Protein AF-0000000066272871 (afdb_homodimer)

Radius of gyration: 26.21 Å; Cα contacts (8 Å, |Δi|>4): 549; chains: 2; bounding box: 35×83×62 Å

Nearest PDB structures (foldseek):
  3tj8-assembly1_A  TM=9.076E-01  e=1.493E-15  Helicobacter pylori
  3la0-assembly2_B  TM=8.962E-01  e=3.043E-15  Helicobacter pylori
  4l3k-assembly1_B  TM=8.588E-01  e=2.285E-14  Sporosarcina pasteurii
  1eb0-assembly1_A  TM=8.472E-01  e=2.309E-13  Sporosarcina pasteurii
  1gmw-assembly1_D  TM=7.994E-01  e=8.358E-09  Klebsiella aerogenes

Structure (mmCIF, N/CA/C/O backbone):
data_AF-0000000066272871-model_v1
#
loop_
_entity.id
_entity.type
_entity.pdbx_description
1 polymer 'Urease accessory protein UreE'
#
loop_
_atom_site.group_PDB
_atom_site.id
_atom_site.type_symbol
_atom_site.label_atom_id
_atom_site.label_alt_id
_atom_site.label_comp_id
_atom_site.label_asym_id
_atom_site.label_entity_id
_atom_site.label_seq_id
_atom_site.pdbx_PDB_ins_code
_atom_site.Cartn_x
_atom_site.Cartn_y
_atom_site.Cartn_z
_atom_site.occupancy
_atom_site.B_iso_or_equiv
_atom_site.auth_seq_id
_atom_site.auth_comp_id
_atom_site.auth_asym_id
_atom_site.auth_atom_id
_atom_site.pdbx_PDB_model_num
ATOM 1 N N . MET A 1 1 ? -14.531 -34.438 -22.359 1 20.05 1 MET A N 1
ATOM 2 C CA . MET A 1 1 ? -14.82 -34.469 -20.922 1 20.05 1 MET A CA 1
ATOM 3 C C . MET A 1 1 ? -15.141 -33.062 -20.406 1 20.05 1 MET A C 1
ATOM 5 O O . MET A 1 1 ? -14.477 -32.094 -20.781 1 20.05 1 MET A O 1
ATOM 9 N N . ILE A 1 2 ? -16 -32.656 -19.75 1 22.7 2 ILE A N 1
ATOM 10 C CA . ILE A 1 2 ? -16.453 -31.312 -19.344 1 22.7 2 ILE A CA 1
ATOM 11 C C . ILE A 1 2 ? -16.375 -31.188 -17.812 1 22.7 2 ILE A C 1
ATOM 13 O O . ILE A 1 2 ? -16.953 -32 -17.094 1 22.7 2 ILE A O 1
ATOM 17 N N . VAL A 1 3 ? -15.406 -30.438 -17.438 1 25.03 3 VAL A N 1
ATOM 18 C CA . VAL A 1 3 ? -15.148 -30.281 -16.016 1 25.03 3 VAL A CA 1
ATOM 19 C C . VAL A 1 3 ? -15.977 -29.125 -15.461 1 25.03 3 VAL A C 1
ATOM 21 O O . VAL A 1 3 ? -15.867 -28 -15.938 1 25.03 3 VAL A O 1
ATOM 24 N N . GLU A 1 4 ? -16.75 -29.234 -14.625 1 28.31 4 GLU A N 1
ATOM 25 C CA . GLU A 1 4 ? -17.719 -28.203 -14.25 1 28.31 4 GLU A CA 1
ATOM 26 C C . GLU A 1 4 ? -17.391 -27.609 -12.883 1 28.31 4 GLU A C 1
ATOM 28 O O . GLU A 1 4 ? -17.969 -26.594 -12.5 1 28.31 4 GLU A O 1
ATOM 33 N N . ARG A 1 5 ? -16.688 -28.375 -12.055 1 32.62 5 ARG A N 1
ATOM 34 C CA . ARG A 1 5 ? -16.328 -27.938 -10.711 1 32.62 5 ARG A CA 1
ATOM 35 C C . ARG A 1 5 ? -14.953 -28.453 -10.32 1 32.62 5 ARG A C 1
ATOM 37 O O . ARG A 1 5 ? -14.43 -29.391 -10.945 1 32.62 5 ARG A O 1
ATOM 44 N N . VAL A 1 6 ? -14.094 -27.516 -9.57 1 33.38 6 VAL A N 1
ATOM 45 C CA . VAL A 1 6 ? -12.891 -28.078 -8.977 1 33.38 6 VAL A CA 1
ATOM 46 C C . VAL A 1 6 ? -13.258 -29.359 -8.211 1 33.38 6 VAL A C 1
ATOM 48 O O . VAL A 1 6 ? -14.195 -29.375 -7.414 1 33.38 6 VAL A O 1
ATOM 51 N N . LEU A 1 7 ? -12.578 -30.453 -8.695 1 39.97 7 LEU A N 1
ATOM 52 C CA . LEU A 1 7 ? -12.922 -31.719 -8.039 1 39.97 7 LEU A CA 1
ATOM 53 C C . LEU A 1 7 ? -12.422 -31.734 -6.602 1 39.97 7 LEU A C 1
ATOM 55 O O . LEU A 1 7 ? -13.188 -31.984 -5.672 1 39.97 7 LEU A O 1
ATOM 59 N N . TYR A 1 8 ? -11.133 -31.703 -6.324 1 43 8 TYR A N 1
ATOM 60 C CA . TYR A 1 8 ? -10.453 -31.578 -5.039 1 43 8 TYR A CA 1
ATOM 61 C C . TYR A 1 8 ? -9.039 -31.047 -5.223 1 43 8 TYR A C 1
ATOM 63 O O . TYR A 1 8 ? -8.602 -30.781 -6.348 1 43 8 TYR A O 1
ATOM 71 N N . ASN A 1 9 ? -8.367 -30.734 -3.965 1 43.88 9 ASN A N 1
ATOM 72 C CA . ASN A 1 9 ? -6.973 -30.297 -4.055 1 43.88 9 ASN A CA 1
ATOM 73 C C . ASN A 1 9 ? -6.008 -31.438 -3.756 1 43.88 9 ASN A C 1
ATOM 75 O O . ASN A 1 9 ? -6.223 -32.219 -2.818 1 43.88 9 ASN A O 1
ATOM 79 N N . ILE A 1 10 ? -5.152 -31.734 -4.641 1 45 10 ILE A N 1
ATOM 80 C CA . ILE A 1 10 ? -4.27 -32.875 -4.555 1 45 10 ILE A CA 1
ATOM 81 C C . ILE A 1 10 ? -3.609 -32.938 -3.18 1 45 10 ILE A C 1
ATOM 83 O O . ILE A 1 10 ? -3.117 -33.969 -2.756 1 45 10 ILE A O 1
ATOM 87 N N . LYS A 1 11 ? -3.504 -31.781 -2.65 1 50.84 11 LYS A N 1
ATOM 88 C CA . LYS A 1 11 ? -2.969 -31.797 -1.292 1 50.84 11 LYS A CA 1
ATOM 89 C C . LYS A 1 11 ? -3.857 -32.625 -0.365 1 50.84 11 LYS A C 1
ATOM 91 O O . LYS A 1 11 ? -3.414 -33.062 0.696 1 50.84 11 LYS A O 1
ATOM 96 N N . ASP A 1 12 ? -4.953 -32.656 -0.833 1 46.69 12 ASP A N 1
ATOM 97 C CA . ASP A 1 12 ? -5.953 -33.312 -0.004 1 46.69 12 ASP A CA 1
ATOM 98 C C . ASP A 1 12 ? -5.934 -34.812 -0.225 1 46.69 12 ASP A C 1
ATOM 100 O O . ASP A 1 12 ? -6.754 -35.562 0.341 1 46.69 12 ASP A O 1
ATOM 104 N N . ILE A 1 13 ? -5.082 -35.281 -1.248 1 54.5 13 ILE A N 1
ATOM 105 C CA . ILE A 1 13 ? -5.137 -36.719 -1.543 1 54.5 13 ILE A CA 1
ATOM 106 C C . ILE A 1 13 ? -3.723 -37.281 -1.581 1 54.5 13 ILE A C 1
ATOM 108 O O . ILE A 1 13 ? -2.758 -36.562 -1.83 1 54.5 13 ILE A O 1
ATOM 112 N N . ASP A 1 14 ? -3.615 -38.438 -1.05 1 53.09 14 ASP A N 1
ATOM 113 C CA . ASP A 1 14 ? -2.416 -39.281 -1.037 1 53.09 14 ASP A CA 1
ATOM 114 C C . ASP A 1 14 ? -2.027 -39.688 -2.451 1 53.09 14 ASP A C 1
ATOM 116 O O . ASP A 1 14 ? -2.76 -40.438 -3.104 1 53.09 14 ASP A O 1
ATOM 120 N N . LEU A 1 15 ? -1.147 -38.938 -3.055 1 54.09 15 LEU A N 1
ATOM 121 C CA . LEU A 1 15 ? -0.654 -39.094 -4.422 1 54.09 15 LEU A CA 1
ATOM 122 C C . LEU A 1 15 ? 0.021 -40.438 -4.613 1 54.09 15 LEU A C 1
ATOM 124 O O . LEU A 1 15 ? 0.682 -40.688 -5.629 1 54.09 15 LEU A O 1
ATOM 128 N N . GLU A 1 16 ? 0.097 -41.281 -3.684 1 55.31 16 GLU A N 1
ATOM 129 C CA . GLU A 1 16 ? 1.059 -42.375 -3.756 1 55.31 16 GLU A CA 1
ATOM 130 C C . GLU A 1 16 ? 0.992 -43.094 -5.109 1 55.31 16 GLU A C 1
ATOM 132 O O . GLU A 1 16 ? 2.016 -43.531 -5.633 1 55.31 16 GLU A O 1
ATOM 137 N N . LYS A 1 17 ? -0.125 -43.344 -5.852 1 68.25 17 LYS A N 1
ATOM 138 C CA . LYS A 1 17 ? -0.079 -44.188 -7.031 1 68.25 17 LYS A CA 1
ATOM 139 C C . LYS A 1 17 ? -0.481 -43.438 -8.281 1 68.25 17 LYS A C 1
ATOM 141 O O . LYS A 1 17 ? -0.916 -44.031 -9.273 1 68.25 17 LYS A O 1
ATOM 146 N N . LEU A 1 18 ? -0.199 -42.031 -8.211 1 76.94 18 LEU A N 1
ATOM 147 C CA . LEU A 1 18 ? -0.633 -41.312 -9.398 1 76.94 18 LEU A CA 1
ATOM 148 C C . LEU A 1 18 ? 0.562 -40.906 -10.25 1 76.94 18 LEU A C 1
ATOM 150 O O . LEU A 1 18 ? 1.624 -40.562 -9.711 1 76.94 18 LEU A O 1
ATOM 154 N N . GLU A 1 19 ? 0.583 -41.219 -11.562 1 88.56 19 GLU A N 1
ATOM 155 C CA . GLU A 1 19 ? 1.504 -40.656 -12.539 1 88.56 19 GLU A CA 1
ATOM 156 C C . GLU A 1 19 ? 1.129 -39.219 -12.875 1 88.56 19 GLU A C 1
ATOM 158 O O . GLU A 1 19 ? 0.143 -38.969 -13.57 1 88.56 19 GLU A O 1
ATOM 163 N N . VAL A 1 20 ? 1.997 -38.344 -12.414 1 89 20 VAL A N 1
ATOM 164 C CA . VAL A 1 20 ? 1.629 -36.938 -12.5 1 89 20 VAL A CA 1
ATOM 165 C C . VAL A 1 20 ? 2.326 -36.281 -13.695 1 89 20 VAL A C 1
ATOM 167 O O . VAL A 1 20 ? 3.531 -36.469 -13.891 1 89 20 VAL A O 1
ATOM 170 N N . ASP A 1 21 ? 1.593 -35.594 -14.641 1 93 21 ASP A N 1
ATOM 171 C CA . ASP A 1 21 ? 2.068 -34.688 -15.664 1 93 21 ASP A CA 1
ATOM 172 C C . ASP A 1 21 ? 1.734 -33.219 -15.297 1 93 21 ASP A 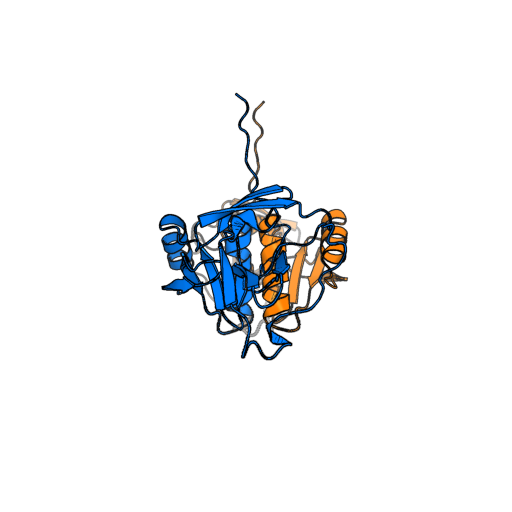C 1
ATOM 174 O O . ASP A 1 21 ? 0.776 -32.969 -14.562 1 93 21 ASP A O 1
ATOM 178 N N . PHE A 1 22 ? 2.639 -32.312 -15.695 1 94.81 22 PHE A N 1
ATOM 179 C CA . PHE A 1 22 ? 2.436 -30.922 -15.281 1 94.81 22 PHE A CA 1
ATOM 180 C C . PHE A 1 22 ? 2.191 -30.031 -16.484 1 94.81 22 PHE A C 1
ATOM 182 O O . PHE A 1 22 ? 2.73 -30.266 -17.578 1 94.81 22 PHE A O 1
ATOM 189 N N . VAL A 1 23 ? 1.392 -29.094 -16.297 1 95.69 23 VAL A N 1
ATOM 190 C CA . VAL A 1 23 ? 1.295 -27.953 -17.219 1 95.69 23 VAL A CA 1
ATOM 191 C C . VAL A 1 23 ? 1.717 -26.672 -16.5 1 95.69 23 VAL A C 1
ATOM 193 O O . VAL A 1 23 ? 1.151 -26.312 -15.461 1 95.69 23 VAL A O 1
ATOM 196 N N . ASP A 1 24 ? 2.74 -25.969 -17.016 1 97.5 24 ASP A N 1
ATOM 197 C CA . ASP A 1 24 ? 3.256 -24.75 -16.438 1 97.5 24 ASP A CA 1
ATOM 198 C C . ASP A 1 24 ? 2.395 -23.547 -16.812 1 97.5 24 ASP A C 1
ATOM 200 O O . ASP A 1 24 ? 2.166 -23.297 -18 1 97.5 24 ASP A O 1
ATOM 204 N N . ILE A 1 25 ? 1.909 -22.891 -15.883 1 95.5 25 ILE A N 1
ATOM 205 C CA . ILE A 1 25 ? 1.156 -21.656 -16.078 1 95.5 25 ILE A CA 1
ATOM 206 C C . ILE A 1 25 ? 1.858 -20.5 -15.352 1 95.5 25 ILE A C 1
ATOM 208 O O . ILE A 1 25 ? 2.018 -20.531 -14.133 1 95.5 25 ILE A O 1
ATOM 212 N N . GLU A 1 26 ? 2.229 -19.484 -16.094 1 97.25 26 GLU A N 1
ATOM 213 C CA . GLU A 1 26 ? 2.914 -18.344 -15.5 1 97.25 26 GLU A CA 1
ATOM 214 C C . GLU A 1 26 ? 1.977 -17.547 -14.594 1 97.25 26 GLU A C 1
ATOM 216 O O . GLU A 1 26 ? 0.759 -17.562 -14.797 1 97.25 26 GLU A O 1
ATOM 221 N N . TRP A 1 27 ? 2.637 -16.859 -13.68 1 95.75 27 TRP A N 1
ATOM 222 C CA . TRP A 1 27 ? 1.875 -16.109 -12.695 1 95.75 27 TRP A CA 1
ATOM 223 C C . TRP A 1 27 ? 0.967 -15.086 -13.383 1 95.75 27 TRP A C 1
ATOM 225 O O . TRP A 1 27 ? -0.104 -14.758 -12.867 1 95.75 27 TRP A O 1
ATOM 235 N N . TYR A 1 28 ? 1.324 -14.539 -14.484 1 95.94 28 TYR A N 1
ATOM 236 C CA . TYR A 1 28 ? 0.548 -13.508 -15.172 1 95.94 28 TYR A CA 1
ATOM 237 C C . TYR A 1 28 ? -0.491 -14.133 -16.094 1 95.94 28 TYR A C 1
ATOM 239 O O . TYR A 1 28 ? -1.275 -13.422 -16.719 1 95.94 28 TYR A O 1
ATOM 247 N N . GLU A 1 29 ? -0.507 -15.516 -16.188 1 95.5 29 GLU A N 1
ATOM 248 C CA . GLU A 1 29 ? -1.425 -16.203 -17.094 1 95.5 29 GLU A CA 1
ATOM 249 C C . GLU A 1 29 ? -2.586 -16.828 -16.328 1 95.5 29 GLU A C 1
ATOM 251 O O . GLU A 1 29 ? -3.584 -17.234 -16.922 1 95.5 29 GLU A O 1
ATOM 256 N N . VAL A 1 30 ? -2.521 -16.891 -15.016 1 93.12 30 VAL A N 1
ATOM 257 C CA . VAL A 1 30 ? -3.404 -17.719 -14.211 1 93.12 30 VAL A CA 1
ATOM 258 C C . VAL A 1 30 ? -4.844 -17.219 -14.328 1 93.12 30 VAL A C 1
ATOM 260 O O . VAL A 1 30 ? -5.789 -17.969 -14.078 1 93.12 30 VAL A O 1
ATOM 263 N N . GLN A 1 31 ? -4.996 -15.977 -14.758 1 89.56 31 GLN A N 1
ATOM 264 C CA . GLN A 1 31 ? -6.348 -15.43 -14.852 1 89.56 31 GLN A CA 1
ATOM 265 C C . GLN A 1 31 ? -6.871 -15.5 -16.281 1 89.56 31 GLN A C 1
ATOM 267 O O . GLN A 1 31 ? -8.023 -15.141 -16.547 1 89.56 31 GLN A O 1
ATOM 272 N N . LYS A 1 32 ? -6.047 -15.93 -17.172 1 91.12 32 LYS A N 1
ATOM 273 C CA . LYS A 1 32 ? -6.488 -16 -18.562 1 91.12 32 LYS A CA 1
ATOM 274 C C . LYS A 1 32 ? -7.566 -17.078 -18.734 1 91.12 32 LYS A C 1
ATOM 276 O O . LYS A 1 32 ? -7.484 -18.156 -18.156 1 91.12 32 LYS A O 1
ATOM 281 N N . LYS A 1 33 ? -8.547 -16.75 -19.516 1 86.94 33 LYS A N 1
ATOM 282 C CA . LYS A 1 33 ? -9.68 -17.641 -19.734 1 86.94 33 LYS A CA 1
ATOM 283 C C . LYS A 1 33 ? -9.289 -18.828 -20.625 1 86.94 33 LYS A C 1
ATOM 285 O O . LYS A 1 33 ? -9.742 -19.953 -20.406 1 86.94 33 LYS A O 1
ATOM 290 N N . ILE A 1 34 ? -8.523 -18.484 -21.609 1 88 34 ILE A N 1
ATOM 291 C CA . ILE A 1 34 ? -8.117 -19.5 -22.578 1 88 34 ILE A CA 1
ATOM 292 C C . ILE A 1 34 ? -6.598 -19.562 -22.656 1 88 34 ILE A C 1
ATOM 294 O O . ILE A 1 34 ? -5.934 -18.531 -22.781 1 88 34 ILE A O 1
ATOM 298 N N . LEU A 1 35 ? -6.066 -20.766 -22.5 1 92.31 35 LEU A N 1
ATOM 299 C CA . LEU A 1 35 ? -4.629 -20.984 -22.594 1 92.31 35 LEU A CA 1
ATOM 300 C C . LEU A 1 35 ? -4.332 -22.219 -23.453 1 92.31 35 LEU A C 1
ATOM 302 O O . LEU A 1 35 ? -5.078 -23.203 -23.422 1 92.31 35 LEU A O 1
ATOM 306 N N . ARG A 1 36 ? -3.346 -22.172 -24.297 1 93.94 36 ARG A N 1
ATOM 307 C CA . ARG A 1 36 ? -2.781 -23.312 -25 1 93.94 36 ARG A CA 1
ATOM 308 C C . ARG A 1 36 ? -1.355 -23.594 -24.547 1 93.94 36 ARG A C 1
ATOM 310 O O . ARG A 1 36 ? -0.486 -22.734 -24.641 1 93.94 36 ARG A O 1
ATOM 317 N N . LYS A 1 37 ? -1.185 -24.781 -24.031 1 96.06 37 LYS A N 1
ATOM 318 C CA . LYS A 1 37 ? 0.102 -25.125 -23.422 1 96.06 37 LYS A CA 1
ATOM 319 C C . LYS A 1 37 ? 0.559 -26.516 -23.844 1 96.06 37 LYS A C 1
ATOM 321 O O . LYS A 1 37 ? -0.218 -27.281 -24.406 1 96.06 37 LYS A O 1
ATOM 326 N N . LEU A 1 38 ? 1.805 -26.75 -23.641 1 96.31 38 LEU A N 1
ATOM 327 C CA . LEU A 1 38 ? 2.348 -28.109 -23.672 1 96.31 38 LEU A CA 1
ATOM 328 C C . LEU A 1 38 ? 2.652 -28.594 -22.266 1 96.31 38 LEU A C 1
ATOM 330 O O . LEU A 1 38 ? 3.193 -27.844 -21.438 1 96.31 38 LEU A O 1
ATOM 334 N N . SER A 1 39 ? 2.209 -29.797 -22 1 94.38 39 SER A N 1
ATOM 335 C CA . SER A 1 39 ? 2.561 -30.375 -20.719 1 94.38 39 SER A CA 1
ATOM 336 C C . SER A 1 39 ? 4.051 -30.688 -20.641 1 94.38 39 SER A C 1
ATOM 338 O O . SER A 1 39 ? 4.766 -30.578 -21.641 1 94.38 39 SER A O 1
ATOM 340 N N . SER A 1 40 ? 4.512 -31 -19.438 1 93.44 40 SER A N 1
ATOM 341 C CA . SER A 1 40 ? 5.906 -31.375 -19.234 1 93.44 40 SER A CA 1
ATOM 342 C C . SER A 1 40 ? 6.27 -32.594 -20.078 1 93.44 40 SER A C 1
ATOM 344 O O . SER A 1 40 ? 7.418 -32.719 -20.516 1 93.44 40 SER A O 1
ATOM 346 N N . ASN A 1 41 ? 5.289 -33.406 -20.375 1 94.25 41 ASN A N 1
ATOM 347 C CA . ASN A 1 41 ? 5.543 -34.625 -21.156 1 94.25 41 ASN A CA 1
ATOM 348 C C . ASN A 1 41 ? 5.191 -34.406 -22.625 1 94.25 41 ASN A C 1
ATOM 350 O O . ASN A 1 41 ? 5.105 -35.375 -23.391 1 94.25 41 ASN A O 1
ATOM 354 N N . GLY A 1 42 ? 4.914 -33.188 -23.016 1 92.94 42 GLY A N 1
ATOM 355 C CA . GLY A 1 42 ? 4.797 -32.844 -24.422 1 92.94 42 GLY A CA 1
ATOM 356 C C . GLY A 1 42 ? 3.377 -32.969 -24.938 1 92.94 42 GLY A C 1
ATOM 357 O O . GLY A 1 42 ? 3.15 -32.906 -26.156 1 92.94 42 GLY A O 1
ATOM 358 N N . ILE A 1 43 ? 2.42 -33.156 -24.094 1 89.19 43 ILE A N 1
ATOM 359 C CA . ILE A 1 43 ? 1.024 -33.219 -24.5 1 89.19 43 ILE A CA 1
ATOM 360 C C . ILE A 1 43 ? 0.462 -31.812 -24.703 1 89.19 43 ILE A C 1
ATOM 362 O O . ILE A 1 43 ? 0.656 -30.938 -23.859 1 89.19 43 ILE A O 1
ATOM 366 N N . GLU A 1 44 ? -0.224 -31.562 -25.859 1 92.31 44 GLU A N 1
ATOM 367 C CA . GLU A 1 44 ? -0.897 -30.297 -26.078 1 92.31 44 GLU A CA 1
ATOM 368 C C . GLU A 1 44 ? -2.152 -30.172 -25.219 1 92.31 44 GLU A C 1
ATOM 370 O O . GLU A 1 44 ? -3.008 -31.062 -25.234 1 92.31 44 GLU A O 1
ATOM 375 N N . VAL A 1 45 ? -2.172 -29.094 -24.484 1 90.31 45 VAL A N 1
ATOM 376 C CA . VAL A 1 45 ? -3.273 -28.891 -23.547 1 90.31 45 VAL A CA 1
ATOM 377 C C . VAL A 1 45 ? -3.941 -27.547 -23.844 1 90.31 45 VAL A C 1
ATOM 379 O O . VAL A 1 45 ? -3.285 -26.5 -23.828 1 90.31 45 VAL A O 1
ATOM 382 N N . GLY A 1 46 ? -5.281 -27.484 -24.203 1 91.81 46 GLY A N 1
ATOM 383 C CA . GLY A 1 46 ? -6.109 -26.281 -24.203 1 91.81 46 GLY A CA 1
ATOM 384 C C . GLY A 1 46 ? -6.918 -26.109 -22.938 1 91.81 46 GLY A C 1
ATOM 385 O O . GLY A 1 46 ? -7.625 -27.031 -22.516 1 91.81 46 GLY A O 1
ATOM 386 N N . ILE A 1 47 ? -6.738 -25.078 -22.25 1 88.25 47 ILE A N 1
ATOM 387 C CA . ILE A 1 47 ? -7.43 -24.797 -21 1 88.25 47 ILE A CA 1
ATOM 388 C C . ILE A 1 47 ? -8.453 -23.688 -21.188 1 88.25 47 ILE A C 1
ATOM 390 O O . ILE A 1 47 ? -8.133 -22.625 -21.734 1 88.25 47 ILE A O 1
ATOM 394 N N . ARG A 1 48 ? -9.727 -23.969 -20.938 1 86.5 48 ARG A N 1
ATOM 395 C CA . ARG A 1 48 ? -10.781 -22.953 -20.875 1 86.5 48 ARG A CA 1
ATOM 396 C C . ARG A 1 48 ? -11.305 -22.812 -19.438 1 86.5 48 ARG A C 1
ATOM 398 O O . ARG A 1 48 ? -11.992 -23.703 -18.938 1 86.5 48 ARG A O 1
ATOM 405 N N . ASN A 1 49 ? -10.836 -21.812 -18.812 1 77.44 49 ASN A N 1
ATOM 406 C CA . ASN A 1 49 ? -11.258 -21.531 -17.453 1 77.44 49 ASN A CA 1
ATOM 407 C C . ASN A 1 49 ? -12.445 -20.562 -17.422 1 77.44 49 ASN A C 1
ATOM 409 O O . ASN A 1 49 ? -12.258 -19.344 -17.453 1 77.44 49 ASN A O 1
ATOM 413 N N . SER A 1 50 ? -13.672 -21 -17.375 1 70.25 50 SER A N 1
ATOM 414 C CA . SER A 1 50 ? -14.875 -20.188 -17.516 1 70.25 50 SER A CA 1
ATOM 415 C C . SER A 1 50 ? -15.445 -19.812 -16.156 1 70.25 50 SER A C 1
ATOM 417 O O . SER A 1 50 ? -16.328 -18.953 -16.062 1 70.25 50 SER A O 1
ATOM 419 N N . ASN A 1 51 ? -14.953 -20.359 -15.117 1 71.62 51 ASN A N 1
ATOM 420 C CA . ASN A 1 51 ? -15.562 -20.141 -13.805 1 71.62 51 ASN A CA 1
ATOM 421 C C . ASN A 1 51 ? -15.109 -18.828 -13.18 1 71.62 51 ASN A C 1
ATOM 423 O O . ASN A 1 51 ? -15.594 -18.438 -12.117 1 71.62 51 ASN A O 1
ATOM 427 N N . GLY A 1 52 ? -14.211 -18.156 -13.844 1 74.62 52 GLY A N 1
ATOM 428 C CA . GLY A 1 52 ? -13.812 -16.828 -13.383 1 74.62 52 GLY A CA 1
ATOM 429 C C . GLY A 1 52 ? -12.75 -16.859 -12.305 1 74.62 52 GLY A C 1
ATOM 430 O O . GLY A 1 52 ? -12.25 -15.82 -11.883 1 74.62 52 GLY A O 1
ATOM 431 N N . GLU A 1 53 ? -12.398 -18.078 -11.852 1 80.19 53 GLU A N 1
ATOM 432 C CA . GLU A 1 53 ? -11.367 -18.188 -10.812 1 80.19 53 GLU A CA 1
ATOM 433 C C . GLU A 1 53 ? -9.992 -18.391 -11.422 1 80.19 53 GLU A C 1
ATOM 435 O O . GLU A 1 53 ? -9.852 -19.094 -12.43 1 80.19 53 GLU A O 1
ATOM 440 N N . ALA A 1 54 ? -9.031 -17.844 -10.82 1 86.5 54 ALA A N 1
ATOM 441 C CA . ALA A 1 54 ? -7.656 -18.016 -11.289 1 86.5 54 ALA A CA 1
ATOM 442 C C . ALA A 1 54 ? -7.168 -19.438 -11.07 1 86.5 54 ALA A C 1
ATOM 444 O O . ALA A 1 54 ? -7.508 -20.062 -10.062 1 86.5 54 ALA A O 1
ATOM 445 N N . LEU A 1 55 ? -6.414 -19.984 -12.031 1 89.19 55 LEU A N 1
ATOM 446 C CA . LEU A 1 55 ? -5.773 -21.281 -11.836 1 89.19 55 LEU A CA 1
ATOM 447 C C . LEU A 1 55 ? -4.801 -21.234 -10.664 1 89.19 55 LEU A C 1
ATOM 449 O O . LEU A 1 55 ? -4.102 -20.234 -10.461 1 89.19 55 LEU A O 1
ATOM 453 N N . LYS A 1 56 ? -4.758 -22.328 -9.914 1 90.31 56 LYS A N 1
ATOM 454 C CA . LYS A 1 56 ? -3.893 -22.391 -8.742 1 90.31 56 LYS A CA 1
ATOM 455 C C . LYS A 1 56 ? -2.854 -23.5 -8.883 1 90.31 56 LYS A C 1
ATOM 457 O O . LYS A 1 56 ? -3.086 -24.484 -9.578 1 90.31 56 LYS A O 1
ATOM 462 N N . GLU A 1 57 ? -1.769 -23.203 -8.195 1 90.44 57 GLU A N 1
ATOM 463 C CA . GLU A 1 57 ? -0.781 -24.281 -8.055 1 90.44 57 GLU A CA 1
ATOM 464 C C . GLU A 1 57 ? -1.428 -25.562 -7.555 1 90.44 57 GLU A C 1
ATOM 466 O O . GLU A 1 57 ? -2.168 -25.547 -6.57 1 90.44 57 GLU A O 1
ATOM 471 N N . GLY A 1 58 ? -1.189 -26.656 -8.227 1 90.25 58 GLY A N 1
ATOM 472 C CA . GLY A 1 58 ? -1.662 -27.953 -7.762 1 90.25 58 GLY A CA 1
ATOM 473 C C . GLY A 1 58 ? -3.035 -28.312 -8.297 1 90.25 58 GLY A C 1
ATOM 474 O O . GLY A 1 58 ? -3.516 -29.422 -8.086 1 90.25 58 GLY A O 1
ATOM 475 N N . ASP A 1 59 ? -3.662 -27.391 -8.977 1 87.38 59 ASP A N 1
ATOM 476 C CA . ASP A 1 59 ? -4.953 -27.719 -9.578 1 87.38 59 ASP A CA 1
ATOM 477 C C . ASP A 1 59 ? -4.836 -28.891 -10.547 1 87.38 59 ASP A C 1
ATOM 479 O O . ASP A 1 59 ? -3.92 -28.938 -11.367 1 87.38 59 ASP A O 1
ATOM 483 N N . VAL A 1 60 ? -5.715 -29.891 -10.391 1 87.94 60 VAL A N 1
ATOM 484 C CA . VAL A 1 60 ? -5.762 -31.016 -11.328 1 87.94 60 VAL A CA 1
ATOM 485 C C . VAL A 1 60 ? -6.727 -30.703 -12.469 1 87.94 60 VAL A C 1
ATOM 487 O O . VAL A 1 60 ? -7.922 -30.516 -12.242 1 87.94 60 VAL A O 1
ATOM 490 N N . LEU A 1 61 ? -6.195 -30.641 -13.688 1 86.5 61 LEU A N 1
ATOM 491 C CA . LEU A 1 61 ? -6.969 -30.203 -14.852 1 86.5 61 LEU A CA 1
ATOM 492 C C . LEU A 1 61 ? -7.551 -31.406 -15.586 1 86.5 61 LEU A C 1
ATOM 494 O O . LEU A 1 61 ? -8.484 -31.25 -16.375 1 86.5 61 LEU A O 1
ATOM 498 N N . TRP A 1 62 ? -6.957 -32.656 -15.422 1 83.31 62 TRP A N 1
ATOM 499 C CA . TRP A 1 62 ? -7.344 -33.875 -16.125 1 83.31 62 TRP A CA 1
ATOM 500 C C . TRP A 1 62 ? -6.875 -35.094 -15.367 1 83.31 62 TRP A C 1
ATOM 502 O O . TRP A 1 62 ? -5.809 -35.094 -14.75 1 83.31 62 TRP A O 1
ATOM 512 N N . GLN A 1 63 ? -7.672 -36.125 -15.398 1 81.31 63 GLN A N 1
ATOM 513 C CA . GLN A 1 63 ? -7.293 -37.406 -14.797 1 81.31 63 GLN A CA 1
ATOM 514 C C . GLN A 1 63 ? -7.82 -38.562 -15.625 1 81.31 63 GLN A C 1
ATOM 516 O O . GLN A 1 63 ? -8.977 -38.562 -16.047 1 81.31 63 GLN A O 1
ATOM 521 N N . GLU A 1 64 ? -6.965 -39.438 -16.047 1 79.31 64 GLU A N 1
ATOM 522 C CA . GLU A 1 64 ? -7.293 -40.719 -16.672 1 79.31 64 GLU A CA 1
ATOM 523 C C . GLU A 1 64 ? -6.52 -41.875 -16.031 1 79.31 64 GLU A C 1
ATOM 525 O O . GLU A 1 64 ? -5.297 -41.938 -16.156 1 79.31 64 GLU A O 1
ATOM 530 N N . GLY A 1 65 ? -7.246 -42.844 -15.43 1 83 65 GLY A N 1
ATOM 531 C CA . GLY A 1 65 ? -6.57 -43.875 -14.648 1 83 65 GLY A CA 1
ATOM 532 C C . GLY A 1 65 ? -5.711 -43.312 -13.531 1 83 65 GLY A C 1
ATOM 533 O O . GLY A 1 65 ? -6.199 -42.531 -12.688 1 83 65 GLY A O 1
ATOM 534 N N . ASN A 1 66 ? -4.418 -43.719 -13.664 1 85.19 66 ASN A N 1
ATOM 535 C CA . ASN A 1 66 ? -3.496 -43.219 -12.656 1 85.19 66 ASN A CA 1
ATOM 536 C C . ASN A 1 66 ? -2.76 -41.969 -13.133 1 85.19 66 ASN A C 1
ATOM 538 O O . ASN A 1 66 ? -1.927 -41.406 -12.414 1 85.19 66 ASN A O 1
ATOM 542 N N . LYS A 1 67 ? -3.141 -41.531 -14.328 1 83.69 67 LYS A N 1
ATOM 543 C CA . LYS A 1 67 ? -2.477 -40.344 -14.891 1 83.69 67 LYS A CA 1
ATOM 544 C C . LYS A 1 67 ? -3.254 -39.062 -14.57 1 83.69 67 LYS A C 1
ATOM 546 O O . LYS A 1 67 ? -4.477 -39.031 -14.719 1 83.69 67 LYS A O 1
ATOM 551 N N . VAL A 1 68 ? -2.553 -38.062 -14.047 1 85.75 68 VAL A N 1
ATOM 552 C CA . VAL A 1 68 ? -3.193 -36.781 -13.734 1 85.75 68 VAL A CA 1
ATOM 553 C C . VAL A 1 68 ? -2.385 -35.625 -14.352 1 85.75 68 VAL A C 1
ATOM 555 O O . VAL A 1 68 ? -1.16 -35.719 -14.461 1 85.75 68 VAL A O 1
ATOM 558 N N . LEU A 1 69 ? -3.1 -34.562 -14.82 1 88.56 69 LEU A N 1
ATOM 559 C CA . LEU A 1 69 ? -2.498 -33.344 -15.289 1 88.56 69 LEU A CA 1
ATOM 560 C C . LEU A 1 69 ? -2.701 -32.219 -14.273 1 88.56 69 LEU A C 1
ATOM 562 O O . LEU A 1 69 ? -3.838 -31.844 -13.961 1 88.56 69 LEU A O 1
ATOM 566 N N . VAL A 1 70 ? -1.55 -31.656 -13.781 1 90.44 70 VAL A N 1
ATOM 567 C CA . VAL A 1 70 ? -1.594 -30.75 -12.648 1 90.44 70 VAL A CA 1
ATOM 568 C C . VAL A 1 70 ? -1.014 -29.391 -13.047 1 90.44 70 VAL A C 1
ATOM 570 O O . VAL A 1 70 ? -0.018 -29.328 -13.773 1 90.44 70 VAL A O 1
ATOM 573 N N . VAL A 1 71 ? -1.611 -28.375 -12.594 1 92.56 71 VAL A N 1
ATOM 574 C CA . VAL A 1 71 ? -1.115 -27.031 -12.812 1 92.56 71 VAL A CA 1
ATOM 575 C C . VAL A 1 71 ? 0.112 -26.781 -11.938 1 92.56 71 VAL A C 1
ATOM 577 O O . VAL A 1 71 ? 0.104 -27.078 -10.742 1 92.56 71 VAL A O 1
ATOM 580 N N . ARG A 1 72 ? 1.14 -26.312 -12.547 1 95.31 72 ARG A N 1
ATOM 581 C CA . ARG A 1 72 ? 2.332 -25.859 -11.836 1 95.31 72 ARG A CA 1
ATOM 582 C C . ARG A 1 72 ? 2.66 -24.406 -12.195 1 95.31 72 ARG A C 1
ATOM 584 O O . ARG A 1 72 ? 2.701 -24.047 -13.375 1 95.31 72 ARG A O 1
ATOM 591 N N . ILE A 1 73 ? 2.789 -23.562 -11.203 1 96.44 73 ILE A N 1
ATOM 592 C CA . ILE A 1 73 ? 3.285 -22.203 -11.398 1 96.44 73 ILE A CA 1
ATOM 593 C C . ILE A 1 73 ? 4.797 -22.172 -11.18 1 96.44 73 ILE A C 1
ATOM 595 O O . ILE A 1 73 ? 5.27 -22.391 -10.062 1 96.44 73 ILE A O 1
ATOM 599 N N . PRO A 1 74 ? 5.574 -21.875 -12.203 1 97.75 74 PRO A N 1
ATOM 600 C CA . PRO A 1 74 ? 7.031 -21.969 -12.086 1 97.75 74 PRO A CA 1
ATOM 601 C C . PRO A 1 74 ? 7.629 -20.906 -11.18 1 97.75 74 PRO A C 1
ATOM 603 O O . PRO A 1 74 ? 7.035 -19.844 -11 1 97.75 74 PRO A O 1
ATOM 606 N N . TYR A 1 75 ? 8.812 -21.266 -10.703 1 98.12 75 TYR A N 1
ATOM 607 C CA . TYR A 1 75 ? 9.625 -20.266 -10.008 1 98.12 75 TYR A CA 1
ATOM 608 C C . TYR A 1 75 ? 10.094 -19.188 -10.961 1 98.12 75 TYR A C 1
ATOM 610 O O . TYR A 1 75 ? 10.281 -19.438 -12.156 1 98.12 75 TYR A O 1
ATOM 618 N N . CYS A 1 76 ? 10.305 -18.031 -10.445 1 98.06 76 CYS A N 1
ATOM 619 C CA . CYS A 1 76 ? 10.93 -16.938 -11.188 1 98.06 76 CYS A CA 1
ATOM 620 C C . CYS A 1 76 ? 11.727 -16.031 -10.258 1 98.06 76 CYS A C 1
ATOM 622 O O . CYS A 1 76 ? 11.625 -16.141 -9.039 1 98.06 76 CYS A O 1
ATOM 624 N N . ASP A 1 77 ? 12.586 -15.258 -10.875 1 98.44 77 ASP A N 1
ATOM 625 C CA . ASP A 1 77 ? 13.336 -14.281 -10.094 1 98.44 77 ASP A CA 1
ATOM 626 C C . ASP A 1 77 ? 12.414 -13.172 -9.57 1 98.44 77 ASP A C 1
ATOM 628 O O . ASP A 1 77 ? 11.641 -12.594 -10.336 1 98.44 77 ASP A O 1
ATOM 632 N N . CYS A 1 78 ? 12.578 -12.891 -8.273 1 98.81 78 CYS A N 1
ATOM 633 C CA . CYS A 1 78 ? 11.672 -11.93 -7.648 1 98.81 78 CYS A CA 1
ATOM 634 C C . CYS A 1 78 ? 12.438 -10.945 -6.781 1 98.81 78 CYS A C 1
ATOM 636 O O . CYS A 1 78 ? 13.562 -11.227 -6.355 1 98.81 78 CYS A O 1
ATOM 638 N N . ILE A 1 79 ? 11.867 -9.75 -6.664 1 98.75 79 ILE A N 1
ATOM 639 C CA . ILE A 1 79 ? 12.18 -8.883 -5.531 1 98.75 79 ILE A CA 1
ATOM 640 C C . ILE A 1 79 ? 11.359 -9.305 -4.316 1 98.75 79 ILE A C 1
ATOM 642 O O . ILE A 1 79 ? 10.141 -9.453 -4.406 1 98.75 79 ILE A O 1
ATOM 646 N N . VAL A 1 80 ? 12.039 -9.523 -3.252 1 98.69 80 VAL A N 1
ATOM 647 C CA . VAL A 1 80 ? 11.359 -9.945 -2.029 1 98.69 80 VAL A CA 1
ATOM 648 C C . VAL A 1 80 ? 11.578 -8.906 -0.933 1 98.69 80 VAL A C 1
ATOM 650 O O . VAL A 1 80 ? 12.68 -8.375 -0.781 1 98.69 80 VAL A O 1
ATOM 653 N N . LEU A 1 81 ? 10.516 -8.594 -0.216 1 98.25 81 LEU A N 1
ATOM 654 C CA . LEU A 1 81 ? 10.562 -7.738 0.966 1 98.25 81 LEU A CA 1
ATOM 655 C C . LEU A 1 81 ? 9.945 -8.445 2.168 1 98.25 81 LEU A C 1
ATOM 657 O O . LEU A 1 81 ? 8.93 -9.141 2.037 1 98.25 81 LEU A O 1
ATOM 661 N N . LYS A 1 82 ? 10.531 -8.289 3.25 1 97.38 82 LYS A N 1
ATOM 662 C CA . LYS A 1 82 ? 10.016 -8.852 4.496 1 97.38 82 LYS A CA 1
ATOM 663 C C . LYS A 1 82 ? 9.758 -7.754 5.523 1 97.38 82 LYS A C 1
ATOM 665 O O . LYS A 1 82 ? 10.547 -7.559 6.449 1 97.38 82 LYS A O 1
ATOM 670 N N . PRO A 1 83 ? 8.633 -7.07 5.398 1 96.44 83 PRO A N 1
ATOM 671 C CA . PRO A 1 83 ? 8.32 -6.039 6.395 1 96.44 83 PRO A CA 1
ATOM 672 C C . PRO A 1 83 ? 8.312 -6.582 7.824 1 96.44 83 PRO A C 1
ATOM 674 O O . PRO A 1 83 ? 7.809 -7.68 8.07 1 96.44 83 PRO A O 1
ATOM 677 N N . GLN A 1 84 ? 8.852 -5.844 8.758 1 94.38 84 GLN A N 1
ATOM 678 C CA . GLN A 1 84 ? 9.031 -6.336 10.125 1 94.38 84 GLN A CA 1
ATOM 679 C C . GLN A 1 84 ? 7.945 -5.797 11.055 1 94.38 84 GLN A C 1
ATOM 681 O O . GLN A 1 84 ? 7.824 -6.234 12.195 1 94.38 84 GLN A O 1
ATOM 686 N N . ASN A 1 85 ? 7.227 -4.832 10.617 1 93.19 85 ASN A N 1
ATOM 687 C CA . ASN A 1 85 ? 6.156 -4.223 11.406 1 93.19 85 ASN A CA 1
ATOM 688 C C . ASN A 1 85 ? 5.102 -3.582 10.508 1 93.19 85 ASN A C 1
ATOM 690 O O . ASN A 1 85 ? 5.262 -3.539 9.289 1 93.19 85 ASN A O 1
ATOM 694 N N . MET A 1 86 ? 4.066 -3.125 11.117 1 93.94 86 MET A N 1
ATOM 695 C CA . MET A 1 86 ? 2.922 -2.574 10.398 1 93.94 86 MET A CA 1
ATOM 696 C C . MET A 1 86 ? 3.34 -1.38 9.547 1 93.94 86 MET A C 1
ATOM 698 O O . MET A 1 86 ? 2.869 -1.221 8.414 1 93.94 86 MET A O 1
ATOM 702 N N . TYR A 1 87 ? 4.191 -0.605 10.047 1 93.62 87 TYR A N 1
ATOM 703 C CA . TYR A 1 87 ? 4.621 0.583 9.32 1 93.62 87 TYR A CA 1
ATOM 704 C C . TYR A 1 87 ? 5.359 0.202 8.039 1 93.62 87 TYR A C 1
ATOM 706 O O . TYR A 1 87 ? 5.059 0.725 6.969 1 93.62 87 TYR A O 1
ATOM 714 N N . GLU A 1 88 ? 6.277 -0.666 8.156 1 93.88 88 GLU A N 1
ATOM 715 C CA . GLU A 1 88 ? 7.043 -1.111 6.992 1 93.88 88 GLU A CA 1
ATOM 716 C C . GLU A 1 88 ? 6.145 -1.785 5.961 1 93.88 88 GLU A C 1
ATOM 718 O O . GLU A 1 88 ? 6.32 -1.598 4.758 1 93.88 88 GLU A O 1
ATOM 723 N N . MET A 1 89 ? 5.227 -2.572 6.473 1 96.25 89 MET A N 1
ATOM 724 C CA . MET A 1 89 ? 4.277 -3.221 5.574 1 96.25 89 MET A CA 1
ATOM 725 C C . MET A 1 89 ? 3.463 -2.188 4.801 1 96.25 89 MET A C 1
ATOM 727 O O . MET A 1 89 ? 3.359 -2.264 3.576 1 96.25 89 MET A O 1
ATOM 731 N N . GLY A 1 90 ? 2.949 -1.248 5.512 1 95.81 90 GLY A N 1
ATOM 732 C CA . GLY A 1 90 ? 2.178 -0.195 4.871 1 95.81 90 GLY A CA 1
ATOM 733 C C . GLY A 1 90 ? 2.977 0.6 3.857 1 95.81 90 GLY A C 1
ATOM 734 O O . GLY A 1 90 ? 2.533 0.795 2.725 1 95.81 90 GLY A O 1
ATOM 735 N N . LYS A 1 91 ? 4.102 1.001 4.277 1 95.06 91 LYS A N 1
ATOM 736 C CA . LYS A 1 91 ? 4.969 1.788 3.402 1 95.06 91 LYS A CA 1
ATOM 737 C C . LYS A 1 91 ? 5.312 1.018 2.131 1 95.06 91 LYS A C 1
ATOM 739 O O . LYS A 1 91 ? 5.223 1.56 1.026 1 95.06 91 LYS A O 1
ATOM 744 N N . THR A 1 92 ? 5.688 -0.202 2.291 1 96.56 92 THR A N 1
ATOM 745 C CA . THR A 1 92 ? 6.066 -1.048 1.164 1 96.56 92 THR A CA 1
ATOM 746 C C . THR A 1 92 ? 4.898 -1.204 0.193 1 96.56 92 THR A C 1
ATOM 748 O O . THR A 1 92 ? 5.047 -0.957 -1.007 1 96.56 92 THR A O 1
ATOM 751 N N . CYS A 1 93 ? 3.807 -1.533 0.684 1 96.88 93 CYS A N 1
ATOM 752 C CA . CYS A 1 93 ? 2.652 -1.812 -0.165 1 96.88 93 CYS A CA 1
ATOM 753 C C . CYS A 1 93 ? 2.137 -0.537 -0.819 1 96.88 93 CYS A C 1
ATOM 755 O O . CYS A 1 93 ? 1.716 -0.555 -1.978 1 96.88 93 CYS A O 1
ATOM 757 N N . TYR A 1 94 ? 2.184 0.494 -0.04 1 96.94 94 TYR A N 1
ATOM 758 C CA . TYR A 1 94 ? 1.779 1.772 -0.614 1 96.94 94 TYR A CA 1
ATOM 759 C C . TYR A 1 94 ? 2.674 2.15 -1.788 1 96.94 94 TYR A C 1
ATOM 761 O O . TYR A 1 94 ? 2.186 2.557 -2.844 1 96.94 94 TYR A O 1
ATOM 769 N N . GLU A 1 95 ? 3.943 2.006 -1.693 1 95.88 95 GLU A N 1
ATOM 770 C CA . GLU A 1 95 ? 4.906 2.295 -2.752 1 95.88 95 GLU A CA 1
ATOM 771 C C . GLU A 1 95 ? 4.691 1.382 -3.957 1 95.88 95 GLU A C 1
ATOM 773 O O . GLU A 1 95 ? 4.738 1.836 -5.102 1 95.88 95 GLU A O 1
ATOM 778 N N . MET A 1 96 ? 4.512 0.173 -3.666 1 96.69 96 MET A N 1
ATOM 779 C CA . MET A 1 96 ? 4.285 -0.791 -4.738 1 96.69 96 MET A CA 1
ATOM 780 C C . MET A 1 96 ? 3.014 -0.456 -5.508 1 96.69 96 MET A C 1
ATOM 782 O O . MET A 1 96 ? 2.994 -0.518 -6.738 1 96.69 96 MET A O 1
ATOM 786 N N . GLY A 1 97 ? 1.959 -0.161 -4.734 1 95.94 97 GLY A N 1
ATOM 787 C CA . GLY A 1 97 ? 0.724 0.261 -5.375 1 95.94 97 GLY A CA 1
ATOM 788 C C . GLY A 1 97 ? 0.895 1.492 -6.246 1 95.94 97 GLY A C 1
ATOM 789 O O . GLY A 1 97 ? 0.378 1.545 -7.363 1 95.94 97 GLY A O 1
ATOM 790 N N . ASN A 1 98 ? 1.617 2.449 -5.75 1 93.88 98 ASN A N 1
ATOM 791 C CA . ASN A 1 98 ? 1.863 3.689 -6.48 1 93.88 98 ASN A CA 1
ATOM 792 C C . ASN A 1 98 ? 2.582 3.428 -7.801 1 93.88 98 ASN A C 1
ATOM 794 O O . ASN A 1 98 ? 2.43 4.191 -8.758 1 93.88 98 ASN A O 1
ATOM 798 N N . ARG A 1 99 ? 3.197 2.383 -7.883 1 94.69 99 ARG A N 1
ATOM 799 C CA . ARG A 1 99 ? 3.949 2.025 -9.078 1 94.69 99 ARG A CA 1
ATOM 800 C C . ARG A 1 99 ? 3.172 1.036 -9.945 1 94.69 99 ARG A C 1
ATOM 802 O O . ARG A 1 99 ? 3.631 0.647 -11.016 1 94.69 99 ARG A O 1
ATOM 809 N N . HIS A 1 100 ? 2.045 0.565 -9.516 1 95.56 100 HIS A N 1
ATOM 810 C CA . HIS A 1 100 ? 1.194 -0.43 -10.164 1 95.56 100 HIS A CA 1
ATOM 811 C C . HIS A 1 100 ? 1.946 -1.738 -10.383 1 95.56 100 HIS A C 1
ATOM 813 O O . HIS A 1 100 ? 1.738 -2.414 -11.391 1 95.56 100 HIS A O 1
ATOM 819 N N . ALA A 1 101 ? 2.852 -2.041 -9.539 1 96.44 101 ALA A N 1
ATOM 820 C CA . ALA A 1 101 ? 3.604 -3.289 -9.633 1 96.44 101 ALA A CA 1
ATOM 821 C C . ALA A 1 101 ? 2.785 -4.465 -9.102 1 96.44 101 ALA A C 1
ATOM 823 O O . ALA A 1 101 ? 2.104 -4.344 -8.086 1 96.44 101 ALA A O 1
ATOM 824 N N . PRO A 1 102 ? 2.828 -5.625 -9.828 1 96.75 102 PRO A N 1
ATOM 825 C CA . PRO A 1 102 ? 2.191 -6.801 -9.234 1 96.75 102 PRO A CA 1
ATOM 826 C C . PRO A 1 102 ? 2.779 -7.16 -7.871 1 96.75 102 PRO A C 1
ATOM 828 O O . PRO A 1 102 ? 3.988 -7.031 -7.66 1 96.75 102 PRO A O 1
ATOM 831 N N . LEU A 1 103 ? 1.935 -7.52 -6.996 1 97.94 103 LEU A N 1
ATOM 832 C CA . LEU A 1 103 ? 2.408 -7.801 -5.648 1 97.94 103 LEU A CA 1
ATOM 833 C C . LEU A 1 103 ? 1.769 -9.07 -5.102 1 97.94 103 LEU A C 1
ATOM 835 O O . LEU A 1 103 ? 0.551 -9.25 -5.188 1 97.94 103 LEU A O 1
ATOM 839 N N . PHE A 1 104 ? 2.619 -9.922 -4.586 1 97.69 104 PHE A N 1
ATOM 840 C CA . PHE A 1 104 ? 2.201 -11.203 -4.031 1 97.69 104 PHE A CA 1
ATOM 841 C C . PHE A 1 104 ? 2.635 -11.328 -2.574 1 97.69 104 PHE A C 1
ATOM 843 O O . PHE A 1 104 ? 3.553 -10.633 -2.133 1 97.69 104 PHE A O 1
ATOM 850 N N . ILE A 1 105 ? 1.944 -12.203 -1.878 1 96.94 105 ILE A N 1
ATOM 851 C CA . ILE A 1 105 ? 2.26 -12.352 -0.462 1 96.94 105 ILE A CA 1
ATOM 852 C C . ILE A 1 105 ? 2.359 -13.836 -0.112 1 96.94 105 ILE A C 1
ATOM 854 O O . ILE A 1 105 ? 1.581 -14.656 -0.613 1 96.94 105 ILE A O 1
ATOM 858 N N . ASP A 1 106 ? 3.314 -14.211 0.604 1 93.75 106 ASP A N 1
ATOM 859 C CA . ASP A 1 106 ? 3.504 -15.531 1.192 1 93.75 106 ASP A CA 1
ATOM 860 C C . ASP A 1 106 ? 3.99 -15.43 2.635 1 93.75 106 ASP A C 1
ATOM 862 O O . ASP A 1 106 ? 5.156 -15.109 2.881 1 93.75 106 ASP A O 1
ATOM 866 N N . GLY A 1 107 ? 3.082 -15.688 3.557 1 90.56 107 GLY A N 1
ATOM 867 C CA . GLY A 1 107 ? 3.43 -15.445 4.945 1 90.56 107 GLY A CA 1
ATOM 868 C C . GLY A 1 107 ? 3.75 -13.992 5.234 1 90.56 107 GLY A C 1
ATOM 869 O O . GLY A 1 107 ? 2.914 -13.109 5.016 1 90.56 107 GLY A O 1
ATOM 870 N N . ASP A 1 108 ? 5 -13.773 5.559 1 89.25 108 ASP A N 1
ATOM 871 C CA . ASP A 1 108 ? 5.41 -12.422 5.926 1 89.25 108 ASP A CA 1
ATOM 872 C C . ASP A 1 108 ? 6.242 -11.781 4.816 1 89.25 108 ASP A C 1
ATOM 874 O O . ASP A 1 108 ? 6.84 -10.727 5.012 1 89.25 108 ASP A O 1
ATOM 878 N N . GLU A 1 109 ? 6.242 -12.438 3.725 1 96.25 109 GLU A N 1
ATOM 879 C CA . GLU A 1 109 ? 7.043 -11.922 2.619 1 96.25 109 GLU A CA 1
ATOM 880 C C . GLU A 1 109 ? 6.156 -11.344 1.521 1 96.25 109 GLU A C 1
ATOM 882 O O . GLU A 1 109 ? 5.102 -11.906 1.207 1 96.25 109 GLU A O 1
ATOM 887 N N . LEU A 1 110 ? 6.574 -10.227 1.097 1 98.25 110 LEU A N 1
ATOM 888 C CA . LEU A 1 110 ? 6.027 -9.641 -0.123 1 98.25 110 LEU A CA 1
ATOM 889 C C . LEU A 1 110 ? 6.938 -9.922 -1.314 1 98.25 110 LEU A C 1
ATOM 891 O O . LEU A 1 110 ? 8.164 -9.844 -1.195 1 98.25 110 LEU A O 1
ATOM 895 N N . MET A 1 111 ? 6.32 -10.258 -2.469 1 98.31 111 MET A N 1
ATOM 896 C CA . MET A 1 111 ? 7.137 -10.586 -3.633 1 98.31 111 MET A CA 1
ATOM 897 C C . MET A 1 111 ? 6.578 -9.938 -4.895 1 98.31 111 MET A C 1
ATOM 899 O O . MET A 1 111 ? 5.363 -9.781 -5.031 1 98.31 111 MET A O 1
ATOM 903 N N . THR A 1 112 ? 7.426 -9.594 -5.75 1 98.38 112 THR A N 1
ATOM 904 C CA . THR A 1 112 ? 7.113 -9.086 -7.082 1 98.38 112 THR A CA 1
ATOM 905 C C . THR A 1 112 ? 8.164 -9.539 -8.094 1 98.38 112 THR A C 1
ATOM 907 O O . THR A 1 112 ? 9.32 -9.773 -7.73 1 98.38 112 THR A O 1
ATOM 910 N N . PRO A 1 113 ? 7.707 -9.812 -9.383 1 98.31 113 PRO A N 1
ATOM 911 C CA . PRO A 1 113 ? 8.734 -10.18 -10.359 1 98.31 113 PRO A CA 1
ATOM 912 C C . PRO A 1 113 ? 9.938 -9.234 -10.336 1 98.31 113 PRO A C 1
ATOM 914 O O . PRO A 1 113 ? 9.766 -8.023 -10.164 1 98.31 113 PRO A O 1
ATOM 917 N N . TYR A 1 114 ? 11.117 -9.75 -10.57 1 98.5 114 TYR A N 1
ATOM 918 C CA . TYR A 1 114 ? 12.328 -8.938 -10.5 1 98.5 114 TYR A CA 1
ATOM 919 C C . TYR A 1 114 ? 12.336 -7.871 -11.594 1 98.5 114 TYR A C 1
ATOM 921 O O . TYR A 1 114 ? 12.047 -8.164 -12.758 1 98.5 114 TYR A O 1
ATOM 929 N N . ASP A 1 115 ? 12.578 -6.723 -11.227 1 97.75 115 ASP A N 1
ATOM 930 C CA . ASP A 1 115 ? 12.758 -5.531 -12.055 1 97.75 115 ASP A CA 1
ATOM 931 C C . ASP A 1 115 ? 13.812 -4.605 -11.453 1 97.75 115 ASP A C 1
ATOM 933 O O . ASP A 1 115 ? 13.602 -4.02 -10.391 1 97.75 115 ASP A O 1
ATOM 937 N N . GLU A 1 116 ? 14.93 -4.473 -12.156 1 97.81 116 GLU A N 1
ATOM 938 C CA . GLU A 1 116 ? 16.078 -3.766 -11.586 1 97.81 116 GLU A CA 1
ATOM 939 C C . GLU A 1 116 ? 15.703 -2.328 -11.227 1 97.81 116 GLU A C 1
ATOM 941 O O . GLU A 1 116 ? 16 -1.862 -10.125 1 97.81 116 GLU A O 1
ATOM 946 N N . PRO A 1 117 ? 15.047 -1.593 -12.094 1 97.69 117 PRO A N 1
ATOM 947 C CA . PRO A 1 117 ? 14.648 -0.233 -11.727 1 97.69 117 PRO A CA 1
ATOM 948 C C . PRO A 1 117 ? 13.773 -0.195 -10.469 1 97.69 117 PRO A C 1
ATOM 950 O O . PRO A 1 117 ? 13.938 0.687 -9.625 1 97.69 117 PRO A O 1
ATOM 953 N N . LEU A 1 118 ? 12.906 -1.119 -10.352 1 97.75 118 LEU A N 1
ATOM 954 C CA . LEU A 1 118 ? 12.055 -1.19 -9.164 1 97.75 118 LEU A CA 1
ATOM 955 C C . LEU A 1 118 ? 12.875 -1.506 -7.922 1 97.75 118 LEU A C 1
ATOM 957 O O . LEU A 1 118 ? 12.672 -0.908 -6.863 1 97.75 118 LEU A O 1
ATOM 961 N N . MET A 1 119 ? 13.797 -2.453 -8.055 1 97.81 119 MET A N 1
ATOM 962 C CA . MET A 1 119 ? 14.695 -2.797 -6.953 1 97.81 119 MET A CA 1
ATOM 963 C C . MET A 1 119 ? 15.406 -1.558 -6.422 1 97.81 119 MET A C 1
ATOM 965 O O . MET A 1 119 ? 15.398 -1.298 -5.219 1 97.81 119 MET A O 1
ATOM 969 N N . GLN A 1 120 ? 15.922 -0.794 -7.32 1 97.5 120 GLN A N 1
ATOM 970 C CA . GLN A 1 120 ? 16.656 0.403 -6.938 1 97.5 120 GLN A CA 1
ATOM 971 C C . GLN A 1 120 ? 15.742 1.441 -6.305 1 97.5 120 GLN A C 1
ATOM 973 O O . GLN A 1 120 ? 16.109 2.102 -5.332 1 97.5 120 GLN A O 1
ATOM 978 N N . ALA A 1 121 ? 14.57 1.576 -6.883 1 95.94 121 ALA A N 1
ATOM 979 C CA . ALA A 1 121 ? 13.602 2.527 -6.344 1 95.94 121 ALA A CA 1
ATOM 980 C C . ALA A 1 121 ? 13.227 2.18 -4.906 1 95.94 121 ALA A C 1
ATOM 982 O O . ALA A 1 121 ? 13.125 3.062 -4.051 1 95.94 121 ALA A O 1
ATOM 983 N N . LEU A 1 122 ? 13.039 0.919 -4.645 1 96.44 122 LEU A N 1
ATOM 984 C CA . LEU A 1 122 ? 12.648 0.474 -3.312 1 96.44 122 LEU A CA 1
ATOM 985 C C . LEU A 1 122 ? 13.773 0.71 -2.309 1 96.44 122 LEU A C 1
ATOM 987 O O . LEU A 1 122 ? 13.516 1.102 -1.166 1 96.44 122 LEU A O 1
ATOM 991 N N . ILE A 1 123 ? 15 0.506 -2.727 1 95.62 123 ILE A N 1
ATOM 992 C CA . ILE A 1 123 ? 16.156 0.766 -1.879 1 95.62 123 ILE A CA 1
ATOM 993 C C . ILE A 1 123 ? 16.234 2.258 -1.562 1 95.62 123 ILE A C 1
ATOM 995 O O . ILE A 1 123 ? 16.453 2.643 -0.411 1 95.62 123 ILE A O 1
ATOM 999 N N . LYS A 1 124 ? 16.016 3.043 -2.553 1 93.94 124 LYS A N 1
ATOM 1000 C CA . LYS A 1 124 ? 16.062 4.492 -2.369 1 93.94 124 LYS A CA 1
ATOM 1001 C C . LYS A 1 124 ? 14.977 4.949 -1.396 1 93.94 124 LYS A C 1
ATOM 1003 O O . LYS A 1 124 ? 15.148 5.949 -0.697 1 93.94 124 LYS A O 1
ATOM 1008 N N . CYS A 1 125 ? 13.914 4.223 -1.372 1 90.69 125 CYS A N 1
ATOM 1009 C CA . CYS A 1 125 ? 12.82 4.531 -0.456 1 90.69 125 CYS A CA 1
ATOM 1010 C C . CYS A 1 125 ? 13.156 4.082 0.961 1 90.69 125 CYS A C 1
ATOM 1012 O O . CYS A 1 125 ? 12.336 4.238 1.873 1 90.69 125 CYS A O 1
ATOM 1014 N N . GLY A 1 126 ? 14.289 3.471 1.153 1 91.62 126 GLY A N 1
ATOM 1015 C CA . GLY A 1 126 ? 14.727 3.074 2.482 1 91.62 126 GLY A CA 1
ATOM 1016 C C . GLY A 1 126 ? 14.297 1.668 2.855 1 91.62 126 GLY A C 1
ATOM 1017 O O . GLY A 1 126 ? 14.289 1.311 4.035 1 91.62 126 GLY A O 1
ATOM 1018 N N . LEU A 1 127 ? 13.891 0.917 1.89 1 94 127 LEU A N 1
ATOM 1019 C CA . LEU A 1 127 ? 13.492 -0.464 2.143 1 94 127 LEU A CA 1
ATOM 1020 C C . LEU A 1 127 ? 14.648 -1.421 1.875 1 94 127 LEU A C 1
ATOM 1022 O O . LEU A 1 127 ? 15.688 -1.014 1.352 1 94 127 LEU A O 1
ATOM 1026 N N . SER A 1 128 ? 14.508 -2.652 2.363 1 96.06 128 SER A N 1
ATOM 1027 C CA . SER A 1 128 ? 15.578 -3.635 2.238 1 96.06 128 SER A CA 1
ATOM 1028 C C . SER A 1 128 ? 15.133 -4.836 1.413 1 96.06 128 SER A C 1
ATOM 1030 O O . SER A 1 128 ? 15.086 -5.961 1.919 1 96.06 128 SER A O 1
ATOM 1032 N N . PRO A 1 129 ? 14.938 -4.594 0.133 1 98 129 PRO A N 1
ATOM 1033 C CA . PRO A 1 129 ? 14.555 -5.715 -0.729 1 98 129 PRO A CA 1
ATOM 1034 C C . PRO A 1 129 ? 15.734 -6.625 -1.067 1 98 129 PRO A C 1
ATOM 1036 O O . PRO A 1 129 ? 16.891 -6.215 -0.95 1 98 129 PRO A O 1
ATOM 1039 N N . TYR A 1 130 ? 15.492 -7.82 -1.465 1 98.19 130 TYR A N 1
ATOM 1040 C CA . TYR A 1 130 ? 16.516 -8.734 -1.963 1 98.19 130 TYR A CA 1
ATOM 1041 C C . TYR A 1 130 ? 15.953 -9.633 -3.059 1 98.19 130 TYR A C 1
ATOM 1043 O O . TYR A 1 130 ? 14.734 -9.75 -3.215 1 98.19 130 TYR A O 1
ATOM 1051 N N . LYS A 1 131 ? 16.844 -10.188 -3.855 1 98.25 131 LYS A N 1
ATOM 1052 C CA . LYS A 1 131 ? 16.469 -11.062 -4.969 1 98.25 131 LYS A CA 1
ATOM 1053 C C . LYS A 1 131 ? 16.375 -12.516 -4.52 1 98.25 131 LYS A C 1
ATOM 1055 O O . LYS A 1 131 ? 17.219 -12.992 -3.756 1 98.25 131 LYS A O 1
ATOM 1060 N N . LYS A 1 132 ? 15.398 -13.195 -4.922 1 97.81 132 LYS A N 1
ATOM 1061 C CA . LYS A 1 132 ? 15.164 -14.594 -4.578 1 97.81 132 LYS A CA 1
ATOM 1062 C C . LYS A 1 132 ? 14.297 -15.281 -5.637 1 97.81 132 LYS A C 1
ATOM 1064 O O . LYS A 1 132 ? 13.484 -14.633 -6.297 1 97.81 132 LYS A O 1
ATOM 1069 N N . SER A 1 133 ? 14.602 -16.5 -5.922 1 98.12 133 SER A N 1
ATOM 1070 C CA . SER A 1 133 ? 13.695 -17.297 -6.742 1 98.12 133 SER A CA 1
ATOM 1071 C C . SER A 1 133 ? 12.453 -17.703 -5.957 1 98.12 133 SER A C 1
ATOM 1073 O O . SER A 1 133 ? 12.555 -18.234 -4.852 1 98.12 133 SER A O 1
ATOM 1075 N N . CYS A 1 134 ? 11.25 -17.375 -6.492 1 97.44 134 CYS A N 1
ATOM 1076 C CA . CYS A 1 134 ? 10.008 -17.641 -5.777 1 97.44 134 CYS A CA 1
ATOM 1077 C C . CYS A 1 134 ? 8.914 -18.094 -6.738 1 97.44 134 CYS A C 1
ATOM 1079 O O . CYS A 1 134 ? 9.039 -17.922 -7.953 1 97.44 134 CYS A O 1
ATOM 1081 N N . LYS A 1 135 ? 7.852 -18.734 -6.129 1 96.88 135 LYS A N 1
ATOM 1082 C CA . LYS A 1 135 ? 6.594 -18.969 -6.832 1 96.88 135 LYS A CA 1
ATOM 1083 C C . LYS A 1 135 ? 5.578 -17.875 -6.516 1 96.88 135 LYS A C 1
ATOM 1085 O O . LYS A 1 135 ? 5.289 -17.609 -5.348 1 96.88 135 LYS A O 1
ATOM 1090 N N . LEU A 1 136 ? 5.117 -17.172 -7.453 1 97.38 136 LEU A N 1
ATOM 1091 C CA . LEU A 1 136 ? 4.129 -16.109 -7.281 1 97.38 136 LEU A CA 1
ATOM 1092 C C . LEU A 1 136 ? 2.715 -16.672 -7.387 1 97.38 136 LEU A C 1
ATOM 1094 O O . LEU A 1 136 ? 2.174 -16.797 -8.484 1 97.38 136 LEU A O 1
ATOM 1098 N N . THR A 1 137 ? 2.062 -16.953 -6.242 1 95 137 THR A N 1
ATOM 1099 C CA . THR A 1 137 ? 0.836 -17.734 -6.258 1 95 137 THR A CA 1
ATOM 1100 C C . THR A 1 137 ? -0.316 -16.969 -5.625 1 95 137 THR A C 1
ATOM 1102 O O . THR A 1 137 ? -1.479 -17.172 -5.973 1 95 137 THR A O 1
ATOM 1105 N N . THR A 1 138 ? -0.039 -16.062 -4.633 1 94.25 138 THR A N 1
ATOM 1106 C CA . THR A 1 138 ? -1.094 -15.383 -3.893 1 94.25 138 THR A CA 1
ATOM 1107 C C . THR A 1 138 ? -0.983 -13.867 -4.062 1 94.25 138 THR A C 1
ATOM 1109 O O . THR A 1 138 ? -0.202 -13.211 -3.365 1 94.25 138 THR A O 1
ATOM 1112 N N . PRO A 1 139 ? -1.75 -13.328 -4.859 1 93.94 139 PRO A N 1
ATOM 1113 C CA . PRO A 1 139 ? -1.725 -11.875 -5.023 1 93.94 139 PRO A CA 1
ATOM 1114 C C . PRO A 1 139 ? -2.26 -11.133 -3.799 1 93.94 139 PRO A C 1
ATOM 1116 O O . PRO A 1 139 ? -3.189 -11.609 -3.143 1 93.94 139 PRO A O 1
ATOM 1119 N N . LEU A 1 140 ? -1.645 -10.086 -3.24 1 92.19 140 LEU A N 1
ATOM 1120 C CA . LEU A 1 140 ? -2.15 -9.273 -2.139 1 92.19 140 LEU A CA 1
ATOM 1121 C C . LEU A 1 140 ? -3.361 -8.453 -2.578 1 92.19 140 LEU A C 1
ATOM 1123 O O . LEU A 1 140 ? -4.289 -8.242 -1.793 1 92.19 140 LEU A O 1
ATOM 1127 N N . GLY A 1 141 ? -3.344 -7.859 -3.654 1 71.5 141 GLY A N 1
ATOM 1128 C CA . GLY A 1 141 ? -4.445 -7.07 -4.176 1 71.5 141 GLY A CA 1
ATOM 1129 C C . GLY A 1 141 ? -4.84 -7.457 -5.59 1 71.5 141 GLY A C 1
ATOM 1130 O O . GLY A 1 141 ? -4.109 -8.188 -6.266 1 71.5 141 GLY A O 1
ATOM 1131 N N . GLY A 1 142 ? -6.02 -6.738 -6.211 1 56.19 142 GLY A N 1
ATOM 1132 C CA . GLY A 1 142 ? -6.426 -6.496 -7.59 1 56.19 142 GLY A CA 1
ATOM 1133 C C . GLY A 1 142 ? -6.652 -7.773 -8.375 1 56.19 142 GLY A C 1
ATOM 1134 O O . GLY A 1 142 ? -6.316 -8.867 -7.91 1 56.19 142 GLY A O 1
ATOM 1135 N N . ASN A 1 143 ? -7.676 -7.777 -9.109 1 49.62 143 ASN A N 1
ATOM 1136 C CA . ASN A 1 143 ? -7.551 -8.508 -10.367 1 49.62 143 ASN A CA 1
ATOM 1137 C C . ASN A 1 143 ? -6.191 -8.273 -11.016 1 49.62 143 ASN A C 1
ATOM 1139 O O . ASN A 1 143 ? -5.73 -7.133 -11.102 1 49.62 143 ASN A O 1
ATOM 1143 N N . LEU A 1 144 ? -5.219 -9.117 -10.805 1 47.38 144 LEU A N 1
ATOM 1144 C CA . LEU A 1 144 ? -3.963 -9.047 -11.539 1 47.38 144 LEU A CA 1
ATOM 1145 C C . LEU A 1 144 ? -4.172 -8.398 -12.906 1 47.38 144 LEU A C 1
ATOM 1147 O O . LEU A 1 144 ? -4.219 -9.086 -13.922 1 47.38 144 LEU A O 1
ATOM 1151 N N . HIS A 1 145 ? -5.137 -7.469 -13.117 1 40.31 145 HIS A N 1
ATOM 1152 C CA . HIS A 1 145 ? -5.23 -6.957 -14.484 1 40.31 145 HIS A CA 1
ATOM 1153 C C . HIS A 1 145 ? -3.982 -6.172 -14.867 1 40.31 145 HIS A C 1
ATOM 1155 O O . HIS A 1 145 ? -3.635 -5.188 -14.211 1 40.31 145 HIS A O 1
ATOM 1161 N N . GLY A 1 146 ? -3.084 -6.75 -15.43 1 35.72 146 GLY A N 1
ATOM 1162 C CA . GLY A 1 146 ? -2.053 -6.082 -16.203 1 35.72 146 GLY A CA 1
ATOM 1163 C C . GLY A 1 146 ? -2.578 -4.902 -17 1 35.72 146 GLY A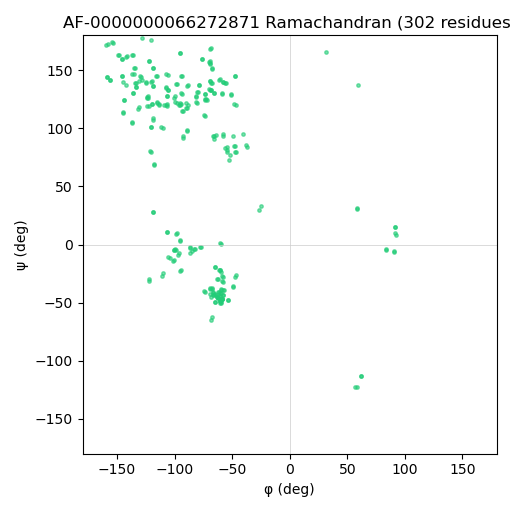 C 1
ATOM 1164 O O . GLY A 1 146 ? -3.52 -5.047 -17.781 1 35.72 146 GLY A O 1
ATOM 1165 N N . TYR A 1 147 ? -2.729 -3.74 -16.625 1 32.03 147 TYR A N 1
ATOM 1166 C CA . TYR A 1 147 ? -3.053 -2.629 -17.516 1 32.03 147 TYR A CA 1
ATOM 1167 C C . TYR A 1 147 ? -2.154 -2.633 -18.75 1 32.03 147 TYR A C 1
ATOM 1169 O O . TYR A 1 147 ? -0.946 -2.408 -18.641 1 32.03 147 TYR A O 1
ATOM 1177 N N . SER A 1 148 ? -2.436 -3.371 -19.812 1 30.09 148 SER A N 1
ATOM 1178 C CA . SER A 1 148 ? -1.941 -3.047 -21.156 1 30.09 148 SER A CA 1
ATOM 1179 C C . SER A 1 148 ? -2.324 -1.626 -21.547 1 30.09 148 SER A C 1
ATOM 1181 O O . SER A 1 148 ? -3.506 -1.281 -21.578 1 30.09 148 SER A O 1
ATOM 1183 N N . HIS A 1 149 ? -1.683 -0.67 -21.172 1 29.75 149 HIS A N 1
ATOM 1184 C CA . HIS A 1 149 ? -1.766 0.583 -21.922 1 29.75 149 HIS A CA 1
ATOM 1185 C C . HIS A 1 149 ? -1.599 0.349 -23.406 1 29.75 149 HIS A C 1
ATOM 1187 O O . HIS A 1 149 ? -0.528 -0.06 -23.859 1 29.75 149 HIS A O 1
ATOM 1193 N N . SER A 1 150 ? -2.613 -0.095 -24.141 1 26.91 150 SER A N 1
ATOM 1194 C CA . SER A 1 150 ? -2.686 0.205 -25.562 1 26.91 150 SER A CA 1
ATOM 1195 C C . SER A 1 150 ? -2.604 1.706 -25.812 1 26.91 150 SER A C 1
ATOM 1197 O O . SER A 1 150 ? -3.457 2.467 -25.359 1 26.91 150 SER A O 1
ATOM 1199 N N . HIS A 1 151 ? -1.471 2.258 -25.875 1 24.38 151 HIS A N 1
ATOM 1200 C CA . HIS A 1 151 ? -1.242 3.449 -26.688 1 24.38 151 HIS A CA 1
ATOM 1201 C C . HIS A 1 151 ? -1.713 3.234 -28.125 1 24.38 151 HIS A C 1
ATOM 1203 O O . HIS A 1 151 ? -1.138 2.428 -28.859 1 24.38 151 HIS A O 1
ATOM 1209 N N . SER A 1 152 ? -3.018 3.195 -28.391 1 22.33 152 SER A N 1
ATOM 1210 C CA . SER A 1 152 ? -3.355 3.631 -29.75 1 22.33 152 SER A CA 1
ATOM 1211 C C . SER A 1 152 ? -2.861 5.047 -30.016 1 22.33 152 SER A C 1
ATOM 1213 O O . SER A 1 152 ? -3.248 5.988 -29.312 1 22.33 152 SER A O 1
ATOM 1215 N N . HIS A 1 153 ? -1.58 5.18 -30.625 1 18.39 153 HIS A N 1
ATOM 1216 C CA . HIS A 1 153 ? -1.459 6.012 -31.812 1 18.39 153 HIS A CA 1
ATOM 1217 C C . HIS A 1 153 ? -2.26 5.434 -32.969 1 18.39 153 HIS A C 1
ATOM 1219 O O . HIS A 1 153 ? -2.338 4.211 -33.125 1 18.39 153 HIS A O 1
ATOM 1225 N N . MET B 1 1 ? 13.805 39.375 10.188 1 19.73 1 MET B N 1
ATOM 1226 C CA . MET B 1 1 ? 14.32 38.281 11.016 1 19.73 1 MET B CA 1
ATOM 1227 C C . MET B 1 1 ? 14.547 37.031 10.18 1 19.73 1 MET B C 1
ATOM 1229 O O . MET B 1 1 ? 13.719 36.656 9.352 1 19.73 1 MET B O 1
ATOM 1233 N N . ILE B 1 2 ? 15.453 36.281 10.023 1 22.72 2 ILE B N 1
ATOM 1234 C CA . ILE B 1 2 ? 15.82 35.156 9.148 1 22.72 2 ILE B CA 1
ATOM 1235 C C . ILE B 1 2 ? 16.016 33.906 9.984 1 22.72 2 ILE B C 1
ATOM 1237 O O . ILE B 1 2 ? 16.797 33.875 10.938 1 22.72 2 ILE B O 1
ATOM 1241 N N . VAL B 1 3 ? 15.094 33.094 9.797 1 26.06 3 VAL B N 1
ATOM 1242 C CA . VAL B 1 3 ? 15.094 31.875 10.594 1 26.06 3 VAL B CA 1
ATOM 1243 C C . VAL B 1 3 ? 15.883 30.781 9.867 1 26.06 3 VAL B C 1
ATOM 1245 O O . VAL B 1 3 ? 15.562 30.422 8.734 1 26.06 3 VAL B O 1
ATOM 1248 N N . GLU B 1 4 ? 16.781 30.25 10.305 1 27.98 4 GLU B N 1
ATOM 1249 C CA . GLU B 1 4 ? 17.703 29.406 9.539 1 27.98 4 GLU B CA 1
ATOM 1250 C C . GLU B 1 4 ? 17.562 27.953 9.945 1 27.98 4 GLU B C 1
ATOM 1252 O O . GLU B 1 4 ? 18.078 27.062 9.266 1 27.98 4 GLU B O 1
ATOM 1257 N N . ARG B 1 5 ? 17.141 27.734 11.156 1 32.59 5 ARG B N 1
ATOM 1258 C CA . ARG B 1 5 ? 17 26.406 11.734 1 32.59 5 ARG B CA 1
ATOM 1259 C C . ARG B 1 5 ? 15.766 26.328 12.625 1 32.59 5 ARG B C 1
ATOM 1261 O O . ARG B 1 5 ? 15.234 27.359 13.055 1 32.59 5 ARG B O 1
ATOM 1268 N N . VAL B 1 6 ? 14.961 25.094 12.484 1 34.94 6 VAL B N 1
ATOM 1269 C CA . VAL B 1 6 ? 13.953 24.906 13.523 1 34.94 6 VAL B CA 1
ATOM 1270 C C . VAL B 1 6 ? 14.57 25.172 14.891 1 34.94 6 VAL B C 1
ATOM 1272 O O . VAL B 1 6 ? 15.641 24.656 15.219 1 34.94 6 VAL B O 1
ATOM 1275 N N . LEU B 1 7 ? 13.938 26.234 15.586 1 39.47 7 LEU B N 1
ATOM 1276 C CA . LEU B 1 7 ? 14.516 26.562 16.875 1 39.47 7 LEU B CA 1
ATOM 1277 C C . LEU B 1 7 ? 14.297 25.438 17.875 1 39.47 7 LEU B C 1
ATOM 1279 O O . LEU B 1 7 ? 15.25 24.984 18.516 1 39.47 7 LEU B O 1
ATOM 1283 N N . TYR B 1 8 ? 13.109 25.062 18.25 1 42.25 8 TYR B N 1
ATOM 1284 C CA . TYR B 1 8 ? 12.672 23.938 19.062 1 42.25 8 TYR B CA 1
ATOM 1285 C C . TYR B 1 8 ? 11.203 23.625 18.828 1 42.25 8 T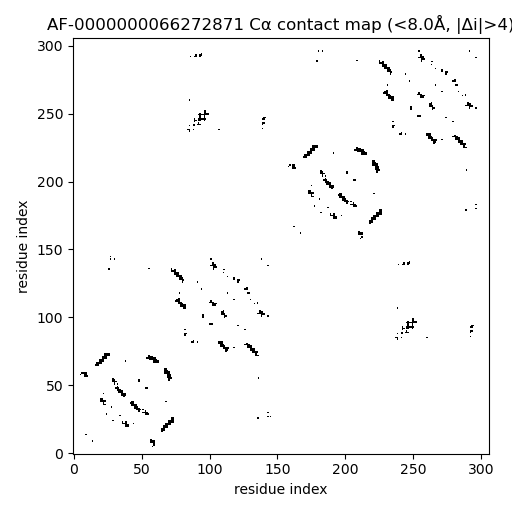YR B C 1
ATOM 1287 O O . TYR B 1 8 ? 10.547 24.281 18.016 1 42.25 8 TYR B O 1
ATOM 1295 N N . ASN B 1 9 ? 10.766 22.406 19.453 1 43.41 9 ASN B N 1
ATOM 1296 C CA . ASN B 1 9 ? 9.344 22.078 19.328 1 43.41 9 ASN B CA 1
ATOM 1297 C C . ASN B 1 9 ? 8.562 22.5 20.562 1 43.41 9 ASN B C 1
ATOM 1299 O O . ASN B 1 9 ? 9.016 22.281 21.688 1 43.41 9 ASN B O 1
ATOM 1303 N N . ILE B 1 10 ? 7.59 23.328 20.406 1 44.41 10 ILE B N 1
ATOM 1304 C CA . ILE B 1 10 ? 6.84 23.922 21.5 1 44.41 10 ILE B CA 1
ATOM 1305 C C . ILE B 1 10 ? 6.457 22.844 22.516 1 44.41 10 ILE B C 1
ATOM 1307 O O . ILE B 1 10 ? 6.152 23.141 23.672 1 44.41 10 ILE B O 1
ATOM 1311 N N . LYS B 1 11 ? 6.379 21.688 21.969 1 50.78 11 LYS B N 1
ATOM 1312 C CA . LYS B 1 11 ? 6.117 20.609 22.906 1 50.78 11 LYS B CA 1
ATOM 1313 C C . LYS B 1 11 ? 7.242 20.5 23.938 1 50.78 11 LYS B C 1
ATOM 1315 O O . LYS B 1 11 ? 7.051 19.922 25.016 1 50.78 11 LYS B O 1
ATOM 1320 N N . ASP B 1 12 ? 8.211 21.016 23.453 1 46.88 12 ASP B N 1
ATOM 1321 C CA . ASP B 1 12 ? 9.414 20.891 24.266 1 46.88 12 ASP B CA 1
ATOM 1322 C C . ASP B 1 12 ? 9.508 22.016 25.281 1 46.88 12 ASP B C 1
ATOM 1324 O O . ASP B 1 12 ? 10.492 22.125 26.016 1 46.88 12 ASP B O 1
ATOM 1328 N N . ILE B 1 13 ? 8.539 23.031 25.156 1 54.41 13 ILE B N 1
ATOM 1329 C CA . ILE B 1 13 ? 8.672 24.172 26.047 1 54.41 13 ILE B CA 1
ATOM 1330 C C . ILE B 1 13 ? 7.348 24.438 26.766 1 54.41 13 ILE B C 1
ATOM 1332 O O . ILE B 1 13 ? 6.285 24.062 26.25 1 54.41 13 ILE B O 1
ATOM 1336 N N . ASP B 1 14 ? 7.473 24.781 27.938 1 52.81 14 ASP B N 1
ATOM 1337 C CA . ASP B 1 14 ? 6.391 25.188 28.828 1 52.81 14 ASP B CA 1
ATOM 1338 C C . ASP B 1 14 ? 5.77 26.5 28.375 1 52.81 14 ASP B C 1
ATOM 1340 O O . ASP B 1 14 ? 6.422 27.547 28.406 1 52.81 14 ASP B O 1
ATOM 1344 N N . LEU B 1 15 ? 4.734 26.422 27.609 1 54.09 15 LEU B N 1
ATOM 1345 C CA . LEU B 1 15 ? 3.988 27.516 26.984 1 54.09 15 LEU B CA 1
ATOM 1346 C C . LEU B 1 15 ? 3.422 28.453 28.047 1 54.09 15 LEU B C 1
ATOM 1348 O O . LEU B 1 15 ? 2.611 29.328 27.734 1 54.09 15 LEU B O 1
ATOM 1352 N N . GLU B 1 16 ? 3.607 28.266 29.266 1 55.31 16 GLU B N 1
ATOM 1353 C CA . GLU B 1 16 ? 2.748 28.922 30.25 1 55.31 16 GLU B CA 1
ATOM 1354 C C . GLU B 1 16 ? 2.621 30.406 29.969 1 55.31 16 GLU B C 1
ATOM 1356 O O . GLU B 1 16 ? 1.559 31 30.188 1 55.31 16 GLU B O 1
ATOM 1361 N N . LYS B 1 17 ? 3.598 31.234 29.484 1 68.31 17 LYS B N 1
ATOM 1362 C CA . LYS B 1 17 ? 3.404 32.688 29.438 1 68.31 17 LYS B CA 1
ATOM 1363 C C . LYS B 1 17 ? 3.475 33.219 28.016 1 68.31 17 LYS B C 1
ATOM 1365 O O . LYS B 1 17 ? 3.754 34.375 27.781 1 68.31 17 LYS B O 1
ATOM 1370 N N . LEU B 1 18 ? 3.084 32.25 27.047 1 77.12 18 LEU B N 1
ATOM 1371 C CA . LEU B 1 18 ? 3.203 32.75 25.672 1 77.12 18 LEU B CA 1
ATOM 1372 C C . LEU B 1 18 ? 1.828 33.031 25.078 1 77.12 18 LEU B C 1
ATOM 1374 O O . LEU B 1 18 ? 0.865 32.312 25.359 1 77.12 18 LEU B O 1
ATOM 1378 N N . GLU B 1 19 ? 1.567 34.25 24.516 1 88.56 19 GLU B N 1
ATOM 1379 C CA . GLU B 1 19 ? 0.419 34.531 23.672 1 88.56 19 GLU B CA 1
ATOM 1380 C C . GLU B 1 19 ? 0.58 33.938 22.281 1 88.56 19 GLU B C 1
ATOM 1382 O O . GLU B 1 19 ? 1.382 34.406 21.469 1 88.56 19 GLU B O 1
ATOM 1387 N N . VAL B 1 20 ? -0.262 32.938 22.062 1 89.19 20 VAL B N 1
ATOM 1388 C CA . VAL B 1 20 ? -0.057 32.156 20.859 1 89.19 20 VAL B CA 1
ATOM 1389 C C . VAL B 1 20 ? -1.038 32.625 19.781 1 89.19 20 VAL B C 1
ATOM 1391 O O . VAL B 1 20 ? -2.234 32.75 20.031 1 89.19 20 VAL B O 1
ATOM 1394 N N . ASP B 1 21 ? -0.568 32.969 18.531 1 93.06 21 ASP B N 1
ATOM 1395 C CA . ASP B 1 21 ? -1.326 33.125 17.297 1 93.06 21 ASP B CA 1
ATOM 1396 C C . ASP B 1 21 ? -1.066 31.969 16.328 1 93.06 21 ASP B C 1
ATOM 1398 O O . ASP B 1 21 ? -0.009 31.344 16.391 1 93.06 21 ASP B O 1
ATOM 1402 N N . PHE B 1 22 ? -2.123 31.609 15.555 1 94.81 22 PHE B N 1
ATOM 1403 C CA . PHE B 1 22 ? -1.977 30.438 14.703 1 94.81 22 PHE B CA 1
ATOM 1404 C C . PHE B 1 22 ? -2.07 30.828 13.234 1 94.81 22 PHE B C 1
ATOM 1406 O O . PHE B 1 22 ? -2.787 31.766 12.875 1 94.81 22 PHE B O 1
ATOM 1413 N N . VAL B 1 23 ? -1.341 30.172 12.469 1 95.69 23 VAL B N 1
ATOM 1414 C CA . VAL B 1 23 ? -1.541 30.172 11.023 1 95.69 23 VAL B CA 1
ATOM 1415 C C . VAL B 1 23 ? -1.929 28.766 10.555 1 95.69 23 VAL B C 1
ATOM 1417 O O . VAL B 1 23 ? -1.203 27.797 10.797 1 95.69 23 VAL B O 1
ATOM 1420 N N . ASP B 1 24 ? -3.1 28.641 9.898 1 97.5 24 ASP B N 1
ATOM 1421 C CA . ASP B 1 24 ? -3.6 27.359 9.414 1 97.5 24 ASP B CA 1
ATOM 1422 C C . ASP B 1 24 ? -2.951 26.984 8.086 1 97.5 24 ASP B C 1
ATOM 1424 O O . ASP B 1 24 ? -2.99 27.766 7.129 1 97.5 24 ASP B O 1
ATOM 1428 N N . ILE B 1 25 ? -2.35 25.891 8.055 1 95.5 25 ILE B N 1
ATOM 1429 C CA . ILE B 1 25 ? -1.77 25.328 6.84 1 95.5 25 ILE B CA 1
ATOM 1430 C C . ILE B 1 25 ? -2.424 23.984 6.531 1 95.5 25 ILE B C 1
ATOM 1432 O O . ILE B 1 25 ? -2.332 23.047 7.324 1 95.5 25 ILE B O 1
ATOM 1436 N N . GLU B 1 26 ? -3.025 23.891 5.375 1 97.25 26 GLU B N 1
ATOM 1437 C CA . GLU B 1 26 ? -3.688 22.641 4.988 1 97.25 26 GLU B CA 1
ATOM 1438 C C . GLU B 1 26 ? -2.672 21.531 4.73 1 97.25 26 GLU B C 1
ATOM 1440 O O . GLU B 1 26 ? -1.525 21.812 4.371 1 97.25 26 GLU B O 1
ATOM 1445 N N . TRP B 1 27 ? -3.205 20.328 4.891 1 95.81 27 TRP B N 1
ATOM 1446 C CA . TRP B 1 27 ? -2.34 19.172 4.742 1 95.81 27 TRP B CA 1
ATOM 1447 C C . TRP B 1 27 ? -1.695 19.141 3.361 1 95.81 27 TRP B C 1
ATOM 1449 O O . TRP B 1 27 ? -0.582 18.641 3.197 1 95.81 27 TRP B O 1
ATOM 1459 N N . TYR B 1 28 ? -2.322 19.609 2.346 1 95.94 28 TYR B N 1
ATOM 1460 C CA . TYR B 1 28 ? -1.807 19.562 0.981 1 95.94 28 TYR B CA 1
ATOM 1461 C C . TYR B 1 28 ? -0.919 20.766 0.693 1 95.94 28 TYR B C 1
ATOM 1463 O O . TYR B 1 28 ? -0.352 20.875 -0.396 1 95.94 28 TYR B O 1
ATOM 1471 N N . GLU B 1 29 ? -0.781 21.703 1.715 1 95.5 29 GLU B N 1
ATOM 1472 C CA . GLU B 1 29 ? -0.002 22.922 1.509 1 95.5 29 GLU B CA 1
ATOM 1473 C C . GLU B 1 29 ? 1.344 22.844 2.225 1 95.5 29 GLU B C 1
ATOM 1475 O O . GLU B 1 29 ? 2.234 23.656 1.973 1 95.5 29 GLU B O 1
ATOM 1480 N N . VAL B 1 30 ? 1.545 21.875 3.07 1 93.12 30 VAL B N 1
ATOM 1481 C CA . VAL B 1 30 ? 2.648 21.859 4.023 1 93.12 30 VAL B CA 1
ATOM 1482 C C . VAL B 1 30 ? 3.979 21.781 3.279 1 93.12 30 VAL B C 1
ATOM 1484 O O . VAL B 1 30 ? 5.023 22.156 3.816 1 93.12 30 VAL B O 1
ATOM 1487 N N . GLN B 1 31 ? 3.93 21.344 2.021 1 89.56 31 GLN B N 1
ATOM 1488 C CA . GLN B 1 31 ? 5.176 21.203 1.274 1 89.56 31 GLN B CA 1
ATOM 1489 C C . GLN B 1 31 ? 5.402 22.406 0.353 1 89.56 31 GLN B C 1
ATOM 1491 O O . GLN B 1 31 ? 6.434 22.484 -0.317 1 89.56 31 GLN B O 1
ATOM 1496 N N . LYS B 1 32 ? 4.457 23.281 0.314 1 91.12 32 LYS B N 1
ATOM 1497 C CA . LYS B 1 32 ? 4.613 24.438 -0.56 1 91.12 32 LYS B CA 1
ATOM 1498 C C . LYS B 1 32 ? 5.734 25.359 -0.069 1 91.12 32 LYS B C 1
ATOM 1500 O O . LYS B 1 32 ? 5.883 25.562 1.135 1 91.12 32 LYS 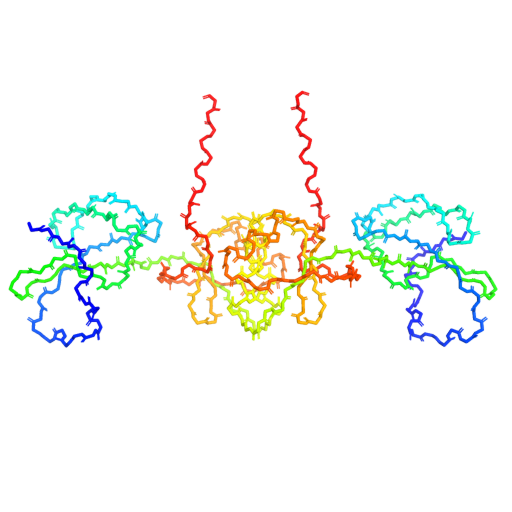B O 1
ATOM 1505 N N . LYS B 1 33 ? 6.496 25.859 -0.992 1 87.06 33 LYS B N 1
ATOM 1506 C CA . LYS B 1 33 ? 7.645 26.688 -0.677 1 87.06 33 LYS B CA 1
ATOM 1507 C C . LYS B 1 33 ? 7.203 28.078 -0.227 1 87.06 33 LYS B C 1
ATOM 1509 O O . LYS B 1 33 ? 7.801 28.672 0.68 1 87.06 33 LYS B O 1
ATOM 1514 N N . ILE B 1 34 ? 6.219 28.547 -0.91 1 88.19 34 ILE B N 1
ATOM 1515 C CA . ILE B 1 34 ? 5.727 29.906 -0.631 1 88.19 34 ILE B CA 1
ATOM 1516 C C . ILE B 1 34 ? 4.234 29.844 -0.32 1 88.19 34 ILE B C 1
ATOM 1518 O O . ILE B 1 34 ? 3.461 29.234 -1.055 1 88.19 34 ILE B O 1
ATOM 1522 N N . LEU B 1 35 ? 3.875 30.422 0.812 1 92.31 35 LEU B N 1
ATOM 1523 C CA . LEU B 1 35 ? 2.477 30.516 1.22 1 92.31 35 LEU B CA 1
ATOM 1524 C C . LEU B 1 35 ? 2.135 31.922 1.709 1 92.31 35 LEU B C 1
ATOM 1526 O O . LEU B 1 35 ? 2.965 32.562 2.34 1 92.31 35 LEU B O 1
ATOM 1530 N N . ARG B 1 36 ? 1.003 32.438 1.36 1 93.94 36 ARG B N 1
ATOM 1531 C CA . ARG B 1 36 ? 0.424 33.656 1.929 1 93.94 36 ARG B CA 1
ATOM 1532 C C . ARG B 1 36 ? -0.849 33.344 2.707 1 93.94 36 ARG B C 1
ATOM 1534 O O . ARG B 1 36 ? -1.798 32.781 2.156 1 93.94 36 ARG B O 1
ATOM 1541 N N . LYS B 1 37 ? -0.8 33.688 3.967 1 96.06 37 LYS B N 1
ATOM 1542 C CA . LYS B 1 37 ? -1.902 33.312 4.848 1 96.06 37 LYS B CA 1
ATOM 1543 C C . LYS B 1 37 ? -2.295 34.438 5.766 1 96.06 37 LYS B C 1
ATOM 1545 O O . LYS B 1 37 ? -1.576 35.438 5.863 1 96.06 37 LYS B O 1
ATOM 1550 N N . LEU B 1 38 ? -3.443 34.312 6.312 1 96.31 38 LEU B N 1
ATOM 1551 C CA . LEU B 1 38 ? -3.846 35.156 7.449 1 96.31 38 LEU B CA 1
ATOM 1552 C C . LEU B 1 38 ? -3.807 34.344 8.742 1 96.31 38 LEU B C 1
ATOM 1554 O O . LEU B 1 38 ? -4.238 33.188 8.773 1 96.31 38 LEU B O 1
ATOM 1558 N N . SER B 1 39 ? -3.215 34.938 9.734 1 94.31 39 SER B N 1
ATOM 1559 C CA . SER B 1 39 ? -3.244 34.281 11.031 1 94.31 39 SER B CA 1
ATOM 1560 C C . SER B 1 39 ? -4.648 34.281 11.625 1 94.31 39 SER B C 1
ATOM 1562 O O . SER B 1 39 ? -5.555 34.906 11.078 1 94.31 39 SER B O 1
ATOM 1564 N N . SER B 1 40 ? -4.816 33.5 12.672 1 93.5 40 SER B N 1
ATOM 1565 C CA . SER B 1 40 ? -6.102 33.438 13.367 1 93.5 40 SER B CA 1
ATOM 1566 C C . SER B 1 40 ? -6.508 34.844 13.859 1 93.5 40 SER B C 1
ATOM 1568 O O . SER B 1 40 ? -7.699 35.156 13.93 1 93.5 40 SER B O 1
ATOM 1570 N N . ASN B 1 41 ? -5.535 35.656 14.117 1 94.25 41 ASN B N 1
ATOM 1571 C CA . ASN B 1 41 ? -5.824 37 14.617 1 94.25 41 ASN B CA 1
ATOM 1572 C C . ASN B 1 41 ? -5.797 38.031 13.492 1 94.25 41 ASN B C 1
ATOM 1574 O O . ASN B 1 41 ? -5.773 39.25 13.75 1 94.25 41 ASN B O 1
ATOM 1578 N N . GLY B 1 42 ? -5.73 37.594 12.273 1 92.88 42 GLY B N 1
ATOM 1579 C CA . GLY B 1 42 ? -5.93 38.469 11.133 1 92.88 42 GLY B CA 1
ATOM 1580 C C . GLY B 1 42 ? -4.641 39.062 10.609 1 92.88 42 GLY B C 1
ATOM 1581 O O . GLY B 1 42 ? -4.668 40 9.789 1 92.88 42 GLY B O 1
ATOM 1582 N N . ILE B 1 43 ? -3.51 38.625 11.086 1 89.31 43 ILE B N 1
ATOM 1583 C CA . ILE B 1 43 ? -2.227 39.125 10.609 1 89.31 43 ILE B CA 1
ATOM 1584 C C . ILE B 1 43 ? -1.854 38.469 9.297 1 89.31 43 ILE B C 1
ATOM 1586 O O . ILE B 1 43 ? -1.959 37.219 9.172 1 89.31 43 ILE B O 1
ATOM 1590 N N . GLU B 1 44 ? -1.443 39.25 8.266 1 92.38 44 GLU B N 1
ATOM 1591 C CA . GLU B 1 44 ? -0.956 38.688 7.012 1 92.38 44 GLU B CA 1
ATOM 1592 C C . GLU B 1 44 ? 0.429 38.062 7.184 1 92.38 44 GLU B C 1
ATOM 1594 O O . GLU B 1 44 ? 1.347 38.719 7.688 1 92.38 44 GLU B O 1
ATOM 1599 N N . VAL B 1 45 ? 0.493 36.812 6.809 1 90.25 45 VAL B N 1
ATOM 1600 C CA . VAL B 1 45 ? 1.733 36.062 6.988 1 90.25 45 VAL B CA 1
ATOM 1601 C C . VAL B 1 45 ? 2.199 35.531 5.645 1 90.25 45 VAL B C 1
ATOM 1603 O O . VAL B 1 45 ? 1.46 34.781 4.977 1 90.25 45 VAL B O 1
ATOM 1606 N N . GLY B 1 46 ? 3.432 35.906 5.121 1 91.69 46 GLY B N 1
ATOM 1607 C CA . GLY B 1 46 ? 4.125 35.219 4.031 1 91.69 46 GLY B CA 1
ATOM 1608 C C . GLY B 1 46 ? 5.148 34.219 4.512 1 91.69 46 GLY B C 1
ATOM 1609 O O . GLY B 1 46 ? 6.004 34.531 5.34 1 91.69 46 GLY B O 1
ATOM 1610 N N . ILE B 1 47 ? 5.012 33 4.148 1 88.19 47 ILE B N 1
ATOM 1611 C CA . ILE B 1 47 ? 5.91 31.938 4.562 1 88.19 47 ILE B CA 1
ATOM 1612 C C . ILE B 1 47 ? 6.762 31.484 3.377 1 88.19 47 ILE B C 1
ATOM 1614 O O . ILE B 1 47 ? 6.23 31.203 2.301 1 88.19 47 ILE B O 1
ATOM 1618 N N . ARG B 1 48 ? 8.07 31.609 3.506 1 86.5 48 ARG B N 1
ATOM 1619 C CA . ARG B 1 48 ? 9.008 31.016 2.557 1 86.5 48 ARG B CA 1
ATOM 1620 C C . ARG B 1 48 ? 9.781 29.859 3.193 1 86.5 48 ARG B C 1
ATOM 1622 O O . ARG B 1 48 ? 10.633 30.078 4.055 1 86.5 48 ARG B O 1
ATOM 1629 N N . ASN B 1 49 ? 9.352 28.703 2.889 1 77.56 49 ASN B N 1
ATOM 1630 C CA . ASN B 1 49 ? 9.992 27.5 3.402 1 77.56 49 ASN B CA 1
ATOM 1631 C C . ASN B 1 49 ? 11.062 26.969 2.445 1 77.56 49 ASN B C 1
ATOM 1633 O O . ASN B 1 49 ? 10.766 26.188 1.545 1 77.56 49 ASN B O 1
ATOM 1637 N N . SER B 1 50 ? 12.312 27.344 2.553 1 70.69 50 SER B N 1
ATOM 1638 C CA . SER B 1 50 ? 13.375 27.047 1.595 1 70.69 50 SER B CA 1
ATOM 1639 C C . SER B 1 50 ? 14.172 25.828 2.02 1 70.69 50 SER B C 1
ATOM 1641 O O . SER B 1 50 ? 14.953 25.281 1.232 1 70.69 50 SER B O 1
ATOM 1643 N N . ASN B 1 51 ? 13.953 25.312 3.162 1 71.56 51 ASN B N 1
ATOM 1644 C CA . ASN B 1 51 ? 14.797 24.234 3.67 1 71.56 51 ASN B CA 1
ATOM 1645 C C . ASN B 1 51 ? 14.352 22.891 3.133 1 71.56 51 ASN B C 1
ATOM 1647 O O . ASN B 1 51 ? 15.008 21.875 3.385 1 71.56 51 ASN B O 1
ATOM 1651 N N . GLY B 1 52 ? 13.289 22.859 2.398 1 74.81 52 GLY B N 1
ATOM 1652 C CA . GLY B 1 52 ? 12.867 21.641 1.739 1 74.81 52 GLY B CA 1
ATOM 1653 C C . GLY B 1 52 ? 12.055 20.734 2.639 1 74.81 52 GLY B C 1
ATOM 1654 O O . GLY B 1 52 ? 11.555 19.688 2.191 1 74.81 52 GLY B O 1
ATOM 1655 N N . GLU B 1 53 ? 11.914 21.125 3.92 1 80.44 53 GLU B N 1
ATOM 1656 C CA . GLU B 1 53 ? 11.133 20.281 4.832 1 80.44 53 GLU B CA 1
ATOM 1657 C C . GLU B 1 53 ? 9.688 20.766 4.906 1 80.44 53 GLU B C 1
ATOM 1659 O O . GLU B 1 53 ? 9.422 21.969 4.879 1 80.44 53 GLU B O 1
ATOM 1664 N N . ALA B 1 54 ? 8.828 19.859 5.035 1 86.62 54 ALA B N 1
ATOM 1665 C CA . ALA B 1 54 ? 7.406 20.188 5.156 1 86.62 54 ALA B CA 1
ATOM 1666 C C . ALA B 1 54 ? 7.117 20.875 6.488 1 86.62 54 ALA B C 1
ATOM 1668 O O . ALA B 1 54 ? 7.715 20.547 7.512 1 86.62 54 ALA B O 1
ATOM 1669 N N . LEU B 1 55 ? 6.234 21.891 6.48 1 89.06 55 LEU B N 1
ATOM 1670 C CA . LEU B 1 55 ? 5.773 22.5 7.719 1 89.06 55 LEU B CA 1
ATOM 1671 C C . LEU B 1 55 ? 5.059 21.484 8.594 1 89.06 55 LEU B C 1
ATOM 1673 O O . LEU B 1 55 ? 4.316 20.625 8.094 1 89.06 55 LEU B O 1
ATOM 1677 N N . LYS B 1 56 ? 5.281 21.594 9.891 1 90.44 56 LYS B N 1
ATOM 1678 C CA . LYS B 1 56 ? 4.676 20.641 10.828 1 90.44 56 LYS B CA 1
ATOM 1679 C C . LYS B 1 56 ? 3.744 21.344 11.805 1 90.44 56 LYS B C 1
ATOM 1681 O O . LYS B 1 56 ? 3.924 22.531 12.094 1 90.44 56 LYS B O 1
ATOM 1686 N N . GLU B 1 57 ? 2.801 20.531 12.211 1 90.44 57 GLU B N 1
ATOM 1687 C CA . GLU B 1 57 ? 1.971 21 13.32 1 90.44 57 GLU B CA 1
ATOM 1688 C C . GLU B 1 57 ? 2.826 21.484 14.484 1 90.44 57 GLU B C 1
ATOM 1690 O O . GLU 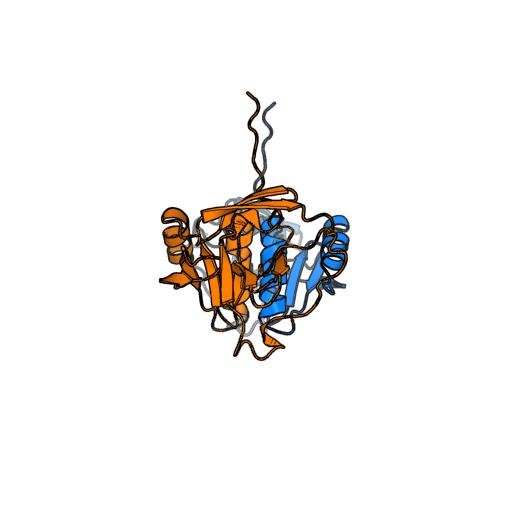B 1 57 ? 3.748 20.797 14.922 1 90.44 57 GLU B O 1
ATOM 1695 N N . GLY B 1 58 ? 2.568 22.672 14.961 1 90.31 58 GLY B N 1
ATOM 1696 C CA . GLY B 1 58 ? 3.244 23.172 16.141 1 90.31 58 GLY B CA 1
ATOM 1697 C C . GLY B 1 58 ? 4.512 23.938 15.828 1 90.31 58 GLY B C 1
ATOM 1698 O O . GLY B 1 58 ? 5.129 24.531 16.719 1 90.31 58 GLY B O 1
ATOM 1699 N N . ASP B 1 59 ? 4.895 23.953 14.594 1 87.31 59 ASP B N 1
ATOM 1700 C CA . ASP B 1 59 ? 6.066 24.734 14.211 1 87.31 59 ASP B CA 1
ATOM 1701 C C . ASP B 1 59 ? 5.871 26.219 14.555 1 87.31 59 ASP B C 1
ATOM 1703 O O . ASP B 1 59 ? 4.816 26.781 14.273 1 87.31 59 ASP B O 1
ATOM 1707 N N . VAL B 1 60 ? 6.859 26.812 15.242 1 88 60 VAL B N 1
ATOM 1708 C CA . VAL B 1 60 ? 6.828 28.25 15.531 1 88 60 VAL B CA 1
ATOM 1709 C C . VAL B 1 60 ? 7.504 29.016 14.398 1 88 60 VAL B C 1
ATOM 1711 O O . VAL B 1 60 ? 8.695 28.844 14.148 1 88 60 VAL B O 1
ATOM 1714 N N . LEU B 1 61 ? 6.727 29.875 13.719 1 86.5 61 LEU B N 1
ATOM 1715 C CA . LEU B 1 61 ? 7.199 30.562 12.523 1 86.5 61 LEU B CA 1
ATOM 1716 C C . LEU B 1 61 ? 7.738 31.953 12.883 1 86.5 61 LEU B C 1
ATOM 1718 O O . LEU B 1 61 ? 8.477 32.562 12.094 1 86.5 61 LEU B O 1
ATOM 1722 N N . TRP B 1 62 ? 7.316 32.562 14.055 1 83.5 62 TRP B N 1
ATOM 1723 C CA . TRP B 1 62 ? 7.676 33.906 14.492 1 83.5 62 TRP B CA 1
ATOM 1724 C C . TRP B 1 62 ? 7.488 34.031 16 1 83.5 62 TRP B C 1
ATOM 1726 O O . TRP B 1 62 ? 6.57 33.469 16.578 1 83.5 62 TRP B O 1
ATOM 1736 N N . GLN B 1 63 ? 8.359 34.781 16.625 1 81.38 63 GLN B N 1
ATOM 1737 C CA . GLN B 1 63 ? 8.234 35.094 18.047 1 81.38 63 GLN B CA 1
ATOM 1738 C C . GLN B 1 63 ? 8.703 36.5 18.344 1 81.38 63 GLN B C 1
ATOM 1740 O O . GLN B 1 63 ? 9.758 36.938 17.859 1 81.38 63 GLN B O 1
ATOM 1745 N N . GLU B 1 64 ? 7.883 37.281 18.938 1 79.44 64 GLU B N 1
ATOM 1746 C CA . GLU B 1 64 ? 8.203 38.625 19.469 1 79.44 64 GLU B CA 1
ATOM 1747 C C . GLU B 1 64 ? 7.688 38.781 20.906 1 79.44 64 GLU B C 1
ATOM 1749 O O . GLU B 1 64 ? 6.477 38.812 21.125 1 79.44 64 GLU B O 1
ATOM 1754 N N . GLY B 1 65 ? 8.609 38.969 21.875 1 83 65 GLY B N 1
ATOM 1755 C CA . GLY B 1 65 ? 8.211 38.969 23.266 1 83 65 GLY B CA 1
ATOM 1756 C C . GLY B 1 65 ? 7.535 37.656 23.672 1 83 65 GLY B C 1
ATOM 1757 O O . GLY B 1 65 ? 8.102 36.562 23.516 1 83 65 GLY B O 1
ATOM 1758 N N . ASN B 1 66 ? 6.285 37.906 24.172 1 85.31 66 ASN B N 1
ATOM 1759 C CA . ASN B 1 66 ? 5.539 36.719 24.578 1 85.31 66 ASN B CA 1
ATOM 1760 C C . ASN B 1 66 ? 4.602 36.219 23.469 1 85.31 66 ASN B C 1
ATOM 1762 O O . ASN B 1 66 ? 3.879 35.25 23.641 1 85.31 66 ASN B O 1
ATOM 1766 N N . LYS B 1 67 ? 4.691 36.906 22.328 1 83.69 67 LYS B N 1
ATOM 1767 C CA . LYS B 1 67 ? 3.818 36.531 21.219 1 83.69 67 LYS B CA 1
ATOM 1768 C C . LYS B 1 67 ? 4.516 35.562 20.281 1 83.69 67 LYS B C 1
ATOM 1770 O O . LYS B 1 67 ? 5.676 35.781 19.906 1 83.69 67 LYS B O 1
ATOM 1775 N N . VAL B 1 68 ? 3.834 34.469 19.953 1 85.81 68 VAL B N 1
ATOM 1776 C CA . VAL B 1 68 ? 4.398 33.469 19.016 1 85.81 68 VAL B CA 1
ATOM 1777 C C . VAL B 1 68 ? 3.377 33.156 17.938 1 85.81 68 VAL B C 1
ATOM 1779 O O . VAL B 1 68 ? 2.168 33.156 18.188 1 85.81 68 VAL B O 1
ATOM 1782 N N . LEU B 1 69 ? 3.881 32.906 16.688 1 88.5 69 LEU B N 1
ATOM 1783 C CA . LEU B 1 69 ? 3.078 32.438 15.57 1 88.5 69 LEU B CA 1
ATOM 1784 C C . LEU B 1 69 ? 3.371 30.969 15.273 1 88.5 69 LEU B C 1
ATOM 1786 O O . LEU B 1 69 ? 4.508 30.609 14.961 1 88.5 69 LEU B O 1
ATOM 1790 N N . VAL B 1 70 ? 2.291 30.141 15.391 1 90.38 70 VAL B N 1
ATOM 1791 C CA . VAL B 1 70 ? 2.471 28.688 15.367 1 90.38 70 VAL B CA 1
ATOM 1792 C C . VAL B 1 70 ? 1.693 28.094 14.195 1 90.38 70 VAL B C 1
ATOM 1794 O O . VAL B 1 70 ? 0.571 28.516 13.906 1 90.38 70 VAL B O 1
ATOM 1797 N N . VAL B 1 71 ? 2.264 27.156 13.57 1 92.69 71 VAL B N 1
ATOM 1798 C CA . VAL B 1 71 ? 1.605 26.422 12.492 1 92.69 71 VAL B CA 1
ATOM 1799 C C . VAL B 1 71 ? 0.56 25.484 13.078 1 92.69 71 VAL B C 1
ATOM 1801 O O . VAL B 1 71 ? 0.837 24.75 14.031 1 92.69 71 VAL B O 1
ATOM 1804 N N . ARG B 1 72 ? -0.612 25.562 12.555 1 95.31 72 ARG B N 1
ATOM 1805 C CA . ARG B 1 72 ? -1.677 24.609 12.867 1 95.31 72 ARG B CA 1
ATOM 1806 C C . ARG B 1 72 ? -2.207 23.938 11.609 1 95.31 72 ARG B C 1
ATOM 1808 O O . ARG B 1 72 ? -2.52 24.625 10.625 1 95.31 72 ARG B O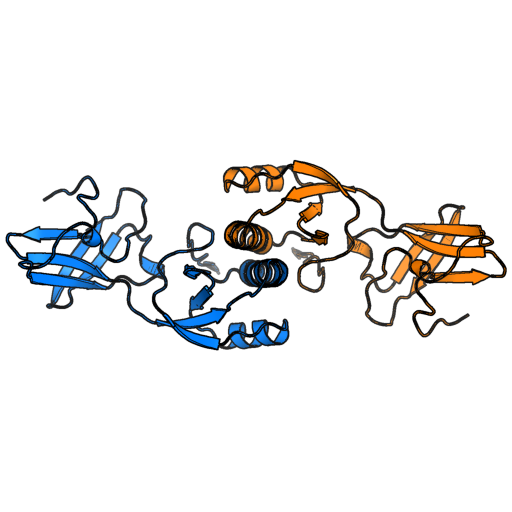 1
ATOM 1815 N N . ILE B 1 73 ? -2.223 22.625 11.586 1 96.5 73 ILE B N 1
ATOM 1816 C CA . ILE B 1 73 ? -2.875 21.875 10.516 1 96.5 73 ILE B CA 1
ATOM 1817 C C . ILE B 1 73 ? -4.305 21.531 10.93 1 96.5 73 ILE B C 1
ATOM 1819 O O . ILE B 1 73 ? -4.523 20.766 11.867 1 96.5 73 ILE B O 1
ATOM 1823 N N . PRO B 1 74 ? -5.305 22.062 10.242 1 97.75 74 PRO B N 1
ATOM 1824 C CA . PRO B 1 74 ? -6.691 21.891 10.68 1 97.75 74 PRO B CA 1
ATOM 1825 C C . PRO B 1 74 ? -7.199 20.469 10.531 1 97.75 74 PRO B C 1
ATOM 1827 O O . PRO B 1 74 ? -6.684 19.703 9.703 1 97.75 74 PRO B O 1
ATOM 1830 N N . TYR B 1 75 ? -8.219 20.219 11.32 1 98.12 75 TYR B N 1
ATOM 1831 C CA . TYR B 1 75 ? -8.969 18.984 11.141 1 98.12 75 TYR B CA 1
ATOM 1832 C C . TYR B 1 75 ? -9.719 18.984 9.82 1 98.12 75 TYR B C 1
ATOM 1834 O O . TYR B 1 75 ? -10.109 20.031 9.32 1 98.12 75 TYR B O 1
ATOM 1842 N N . CYS B 1 76 ? -9.93 17.828 9.281 1 98.12 76 CYS B N 1
ATOM 1843 C CA . CYS B 1 76 ? -10.797 17.656 8.117 1 98.12 76 CYS B CA 1
ATOM 1844 C C . CYS B 1 76 ? -11.477 16.297 8.141 1 98.12 76 CYS B C 1
ATOM 1846 O O . CYS B 1 76 ? -11.117 15.43 8.953 1 98.12 76 CYS B O 1
ATOM 1848 N N . ASP B 1 77 ? -12.516 16.203 7.34 1 98.44 77 ASP B N 1
ATOM 1849 C CA . ASP B 1 77 ? -13.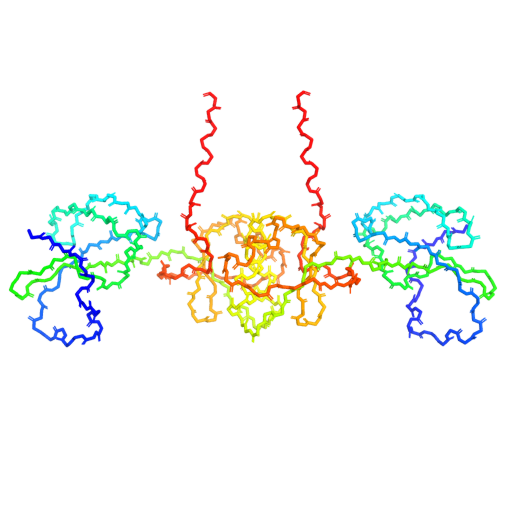18 14.898 7.211 1 98.44 77 ASP B CA 1
ATOM 1850 C C . ASP B 1 77 ? -12.281 13.891 6.496 1 98.44 77 ASP B C 1
ATOM 1852 O O . ASP B 1 77 ? -11.734 14.188 5.43 1 98.44 77 ASP B O 1
ATOM 1856 N N . CYS B 1 78 ? -12.203 12.695 7.102 1 98.81 78 CYS B N 1
ATOM 1857 C CA . CYS B 1 78 ? -11.289 11.695 6.559 1 98.81 78 CYS B CA 1
ATOM 1858 C C . CYS B 1 78 ? -11.961 10.328 6.48 1 98.81 78 CYS B C 1
ATOM 1860 O O . CYS B 1 78 ? -12.938 10.07 7.184 1 98.81 78 CYS B O 1
ATOM 1862 N N . ILE B 1 79 ? -11.5 9.539 5.52 1 98.75 79 ILE B N 1
ATOM 1863 C CA . ILE B 1 79 ? -11.664 8.094 5.602 1 98.75 79 ILE B CA 1
ATOM 1864 C C . ILE B 1 79 ? -10.578 7.504 6.5 1 98.75 79 ILE B C 1
ATOM 1866 O O . ILE B 1 79 ? -9.391 7.785 6.316 1 98.75 79 ILE B O 1
ATOM 1870 N N . VAL B 1 80 ? -11 6.75 7.445 1 98.75 80 VAL B N 1
ATOM 1871 C CA . VAL B 1 80 ? -10.055 6.141 8.375 1 98.75 80 VAL B CA 1
ATOM 1872 C C . VAL B 1 80 ? -10.141 4.621 8.281 1 98.75 80 VAL B C 1
ATOM 1874 O O . VAL B 1 80 ? -11.234 4.059 8.188 1 98.75 80 VAL B O 1
ATOM 1877 N N . LEU B 1 81 ? -8.992 3.977 8.258 1 98.25 81 LEU B N 1
ATOM 1878 C CA . LEU B 1 81 ? -8.875 2.523 8.32 1 98.25 81 LEU B CA 1
ATOM 1879 C C . LEU B 1 81 ? -7.969 2.102 9.469 1 98.25 81 LEU B C 1
ATOM 1881 O O . LEU B 1 81 ? -6.941 2.736 9.719 1 98.25 81 LEU B O 1
ATOM 1885 N N . LYS B 1 82 ? -8.336 1.109 10.125 1 97.38 82 LYS B N 1
ATOM 1886 C CA . LYS B 1 82 ? -7.535 0.552 11.203 1 97.38 82 LYS B CA 1
ATOM 1887 C C . LYS B 1 82 ? -7.176 -0.906 10.93 1 97.38 82 LYS B C 1
ATOM 1889 O O . LYS B 1 82 ? -7.781 -1.817 11.5 1 97.38 82 LYS B O 1
ATOM 1894 N N . PRO B 1 83 ? -6.18 -1.137 10.102 1 96.44 83 PRO B N 1
ATOM 1895 C CA . PRO B 1 83 ? -5.777 -2.523 9.852 1 96.44 83 PRO B CA 1
ATOM 1896 C C . PRO B 1 83 ? -5.43 -3.277 11.133 1 96.44 83 PRO B C 1
ATOM 1898 O O . PRO B 1 83 ? -4.785 -2.719 12.023 1 96.44 83 PRO B O 1
ATOM 1901 N N . GLN B 1 84 ? -5.824 -4.504 11.242 1 94.31 84 GLN B N 1
ATOM 1902 C CA . GLN B 1 84 ? -5.68 -5.254 12.484 1 94.31 84 GLN B CA 1
ATOM 1903 C C . GLN B 1 84 ? -4.488 -6.203 12.414 1 94.31 84 GLN B C 1
ATOM 1905 O O . GLN B 1 84 ? -4.098 -6.797 13.422 1 94.31 84 GLN B O 1
ATOM 1910 N N . ASN B 1 85 ? -3.979 -6.418 11.266 1 93.12 85 ASN B N 1
ATOM 1911 C CA . ASN B 1 85 ? -2.836 -7.305 11.055 1 93.12 85 ASN B CA 1
ATOM 1912 C C . ASN B 1 85 ? -2.047 -6.914 9.812 1 93.12 85 ASN B C 1
ATOM 1914 O O . ASN B 1 85 ? -2.449 -6.016 9.07 1 93.12 85 ASN B O 1
ATOM 1918 N N . MET B 1 86 ? -0.948 -7.562 9.625 1 94 86 MET B N 1
ATOM 1919 C CA . MET B 1 86 ? -0.031 -7.242 8.539 1 94 86 MET B CA 1
ATOM 1920 C C . MET B 1 86 ? -0.723 -7.383 7.184 1 94 86 MET B C 1
ATOM 1922 O O . MET B 1 86 ? -0.509 -6.566 6.285 1 94 86 MET B O 1
ATOM 1926 N N . TYR B 1 87 ? -1.522 -8.352 7.066 1 93.69 87 TYR B N 1
ATOM 1927 C CA . TYR B 1 87 ? -2.201 -8.586 5.797 1 93.69 87 TYR B CA 1
ATOM 1928 C C . TYR B 1 87 ? -3.143 -7.434 5.465 1 93.69 87 TYR B C 1
ATOM 1930 O O . TYR B 1 87 ? -3.121 -6.91 4.348 1 93.69 87 TYR B O 1
ATOM 1938 N N . GLU B 1 88 ? -3.936 -7.062 6.375 1 93.81 88 GLU B N 1
ATOM 1939 C CA . GLU B 1 88 ? -4.875 -5.961 6.168 1 93.81 88 GLU B CA 1
ATOM 1940 C C . GLU B 1 88 ? -4.141 -4.656 5.883 1 93.81 88 GLU B C 1
ATOM 1942 O O . GLU B 1 88 ? -4.578 -3.863 5.043 1 93.81 88 GLU B O 1
ATOM 1947 N N . MET B 1 89 ? -3.066 -4.465 6.613 1 96.25 89 MET B N 1
ATOM 1948 C CA . MET B 1 89 ? -2.26 -3.273 6.375 1 96.25 89 MET B CA 1
ATOM 1949 C C . MET B 1 89 ? -1.723 -3.252 4.949 1 96.25 89 MET B C 1
ATOM 1951 O O . MET B 1 89 ? -1.862 -2.252 4.242 1 96.25 89 MET B O 1
ATOM 1955 N N . GLY B 1 90 ? -1.168 -4.336 4.555 1 95.81 90 GLY B N 1
ATOM 1956 C CA . GLY B 1 90 ? -0.646 -4.438 3.199 1 95.81 90 GLY B CA 1
ATOM 1957 C C . GLY B 1 90 ? -1.708 -4.234 2.135 1 95.81 90 GLY B C 1
ATOM 1958 O O . GLY B 1 90 ? -1.524 -3.439 1.21 1 95.81 90 GLY B O 1
ATOM 1959 N N . LYS B 1 91 ? -2.766 -4.918 2.293 1 95.06 91 LYS B N 1
ATOM 1960 C CA . LYS B 1 91 ? -3.861 -4.824 1.332 1 95.06 91 LYS B CA 1
ATOM 1961 C C . LYS B 1 91 ? -4.379 -3.393 1.227 1 95.06 91 LYS B C 1
ATOM 1963 O O . LYS B 1 91 ? -4.57 -2.875 0.124 1 95.06 91 LYS B O 1
ATOM 1968 N N . THR B 1 92 ? -4.598 -2.789 2.34 1 96.56 92 THR B N 1
ATOM 1969 C CA . THR B 1 92 ? -5.109 -1.424 2.387 1 96.56 92 THR B CA 1
ATOM 1970 C C . THR B 1 92 ? -4.152 -0.462 1.687 1 96.56 92 THR B C 1
ATOM 1972 O O . THR B 1 92 ? -4.562 0.294 0.803 1 96.56 92 THR B O 1
ATOM 1975 N N . CYS B 1 93 ? -2.951 -0.523 2.02 1 96.94 93 CYS B N 1
ATOM 1976 C CA . CYS B 1 93 ? -1.973 0.419 1.49 1 96.94 93 CYS B CA 1
ATOM 1977 C C . CYS B 1 93 ? -1.724 0.17 0.007 1 96.94 93 CYS B C 1
ATOM 1979 O O . CYS B 1 93 ? -1.545 1.114 -0.764 1 96.94 93 CYS B O 1
ATOM 1981 N N . TYR B 1 94 ? -1.721 -1.083 -0.305 1 96.94 94 TYR B N 1
ATOM 1982 C CA . TYR B 1 94 ? -1.567 -1.407 -1.719 1 96.94 94 TYR B CA 1
ATOM 1983 C C . TYR B 1 94 ? -2.713 -0.827 -2.539 1 96.94 94 TYR B C 1
ATOM 1985 O O . TYR B 1 94 ? -2.488 -0.222 -3.59 1 96.94 94 TYR B O 1
ATOM 1993 N N . GLU B 1 95 ? -3.91 -0.929 -2.117 1 95.88 95 GLU B N 1
ATOM 1994 C CA . GLU B 1 95 ? -5.09 -0.388 -2.785 1 95.88 95 GLU B CA 1
ATOM 1995 C C . GLU B 1 95 ? -5.035 1.136 -2.854 1 95.88 95 GLU B C 1
ATOM 1997 O O . GLU B 1 95 ? -5.352 1.728 -3.889 1 95.88 95 GLU B O 1
ATOM 2002 N N . MET B 1 96 ? -4.688 1.686 -1.785 1 96.69 96 MET B N 1
ATOM 2003 C CA . MET B 1 96 ? -4.59 3.141 -1.738 1 96.69 96 MET B CA 1
ATOM 2004 C C . MET B 1 96 ? -3.537 3.648 -2.719 1 96.69 96 MET B C 1
ATOM 2006 O O . MET B 1 96 ? -3.76 4.637 -3.42 1 96.69 96 MET B O 1
ATOM 2010 N N . GLY B 1 97 ? -2.381 2.971 -2.688 1 95.94 97 GLY B N 1
ATOM 2011 C CA . GLY B 1 97 ? -1.347 3.318 -3.648 1 95.94 97 GLY B CA 1
ATOM 2012 C C . GLY B 1 97 ? -1.805 3.197 -5.09 1 95.94 97 GLY B C 1
ATOM 2013 O O . GLY B 1 97 ? -1.526 4.07 -5.91 1 95.94 97 GLY B O 1
ATOM 2014 N N . ASN B 1 98 ? -2.5 2.145 -5.379 1 93.94 98 ASN B N 1
ATOM 2015 C CA . ASN B 1 98 ? -3.004 1.901 -6.727 1 93.94 98 ASN B CA 1
ATOM 2016 C C . ASN B 1 98 ? -3.941 3.016 -7.18 1 93.94 98 ASN B C 1
ATOM 2018 O O . ASN B 1 98 ? -4.059 3.283 -8.375 1 93.94 98 ASN B O 1
ATOM 2022 N N . ARG B 1 99 ? -4.461 3.674 -6.309 1 94.75 99 ARG B N 1
ATOM 2023 C CA . ARG B 1 99 ? -5.398 4.75 -6.609 1 94.75 99 ARG B CA 1
ATOM 2024 C C . ARG B 1 99 ? -4.719 6.109 -6.52 1 94.75 99 ARG B C 1
ATOM 2026 O O . ARG B 1 99 ? -5.34 7.141 -6.781 1 94.75 99 ARG B O 1
ATOM 2033 N N . HIS B 1 100 ? -3.488 6.191 -6.125 1 95.62 100 HIS B N 1
ATOM 2034 C CA . HIS B 1 100 ? -2.691 7.395 -5.914 1 95.62 100 HIS B CA 1
ATOM 2035 C C . HIS B 1 100 ? -3.344 8.32 -4.891 1 95.62 100 HIS B C 1
ATOM 2037 O O . HIS B 1 100 ? -3.279 9.547 -5.023 1 95.62 100 HIS B O 1
ATOM 2043 N N . ALA B 1 101 ? -4.023 7.762 -3.959 1 96.44 101 ALA B N 1
ATOM 2044 C CA . ALA B 1 101 ? -4.656 8.547 -2.902 1 96.44 101 ALA B CA 1
ATOM 2045 C C . ALA B 1 101 ? -3.639 8.961 -1.844 1 96.44 101 ALA B C 1
ATOM 2047 O O . ALA B 1 101 ? -2.779 8.172 -1.456 1 96.44 101 ALA B O 1
ATOM 2048 N N . PRO B 1 102 ? -3.719 10.258 -1.392 1 96.75 102 PRO B N 1
ATOM 2049 C CA . PRO B 1 102 ? -2.865 10.594 -0.251 1 96.75 102 PRO B CA 1
ATOM 2050 C C . PRO B 1 102 ? -3.125 9.711 0.967 1 96.75 102 PRO B C 1
ATOM 2052 O O . PRO B 1 102 ? -4.273 9.352 1.237 1 96.75 102 PRO B O 1
ATOM 2055 N N . LEU B 1 103 ? -2.086 9.352 1.604 1 97.94 103 LEU B N 1
ATOM 2056 C CA . LEU B 1 103 ? -2.248 8.438 2.732 1 97.94 103 LEU B CA 1
ATOM 2057 C C . LEU B 1 103 ? -1.395 8.883 3.916 1 97.94 103 LEU B C 1
ATOM 2059 O O . LEU B 1 103 ? -0.209 9.188 3.754 1 97.94 103 LEU B O 1
ATOM 2063 N N . PHE B 1 104 ? -2.041 8.945 5.051 1 97.75 104 PHE B N 1
ATOM 2064 C CA . PHE B 1 104 ? -1.401 9.359 6.293 1 97.75 104 PHE B CA 1
ATOM 2065 C C . PHE B 1 104 ? -1.521 8.281 7.355 1 97.75 104 PHE B C 1
ATOM 2067 O O . PHE B 1 104 ? -2.395 7.414 7.273 1 97.75 104 PHE B O 1
ATOM 2074 N N . ILE B 1 105 ? -0.617 8.359 8.305 1 96.94 105 ILE B N 1
ATOM 2075 C CA . ILE B 1 105 ? -0.626 7.336 9.344 1 96.94 105 ILE B CA 1
ATOM 2076 C C . ILE B 1 105 ? -0.51 7.992 10.719 1 96.94 105 ILE B C 1
ATOM 2078 O O . ILE B 1 105 ? 0.226 8.969 10.891 1 96.94 105 ILE B O 1
ATOM 2082 N N . ASP B 1 106 ? -1.263 7.59 11.633 1 93.81 106 ASP B N 1
ATOM 2083 C CA . ASP B 1 106 ? -1.201 7.953 13.047 1 93.81 106 ASP B CA 1
ATOM 2084 C C . ASP B 1 106 ? -1.397 6.727 13.938 1 93.81 106 ASP B C 1
ATOM 2086 O O . ASP B 1 106 ? -2.516 6.227 14.078 1 93.81 106 ASP B O 1
ATOM 2090 N N . GLY B 1 107 ? -0.301 6.27 14.516 1 90.56 107 GLY B N 1
ATOM 2091 C CA . GLY B 1 107 ? -0.385 5.008 15.242 1 90.56 107 GLY B CA 1
ATOM 2092 C C . GLY B 1 107 ? -0.779 3.84 14.359 1 90.56 107 GLY B C 1
ATOM 2093 O O . GLY B 1 107 ? -0.092 3.535 13.383 1 90.56 107 GLY B O 1
ATOM 2094 N N . ASP B 1 108 ? -1.958 3.334 14.641 1 89.25 108 ASP B N 1
ATOM 2095 C CA . ASP B 1 108 ? -2.414 2.16 13.906 1 89.25 108 ASP B CA 1
ATOM 2096 C C . ASP B 1 108 ? -3.51 2.529 12.906 1 89.25 108 ASP B C 1
ATOM 2098 O O . ASP B 1 108 ? -4.148 1.649 12.328 1 89.25 108 ASP B O 1
ATOM 2102 N N . GLU B 1 109 ? -3.674 3.781 12.742 1 96.31 109 GLU B N 1
ATOM 2103 C CA . GLU B 1 109 ? -4.723 4.23 11.836 1 96.31 109 GLU B CA 1
ATOM 2104 C C . GLU B 1 109 ? -4.133 4.793 10.547 1 96.31 109 GLU B C 1
ATOM 2106 O O . GLU B 1 109 ? -3.115 5.488 10.57 1 96.31 109 GLU B O 1
ATOM 2111 N N . LEU B 1 110 ? -4.738 4.383 9.516 1 98.25 110 LEU B N 1
ATOM 2112 C CA . LEU B 1 110 ? -4.504 5.004 8.219 1 98.25 110 LEU B CA 1
ATOM 2113 C C . LEU B 1 110 ? -5.605 6.008 7.891 1 98.25 110 LEU B C 1
ATOM 2115 O O . LEU B 1 110 ? -6.781 5.754 8.156 1 98.25 110 LEU B O 1
ATOM 2119 N N . MET B 1 111 ? -5.195 7.172 7.34 1 98.31 111 MET B N 1
ATOM 2120 C CA . MET B 1 111 ? -6.191 8.203 7.051 1 98.31 111 MET B CA 1
ATOM 2121 C C . MET B 1 111 ? -5.965 8.812 5.672 1 98.31 111 MET B C 1
ATOM 2123 O O . MET B 1 111 ? -4.82 8.93 5.227 1 98.31 111 MET B O 1
ATOM 2127 N N . THR B 1 112 ? -7.008 9.172 5.055 1 98.38 112 THR B N 1
ATOM 2128 C CA . THR B 1 112 ? -7.016 9.906 3.793 1 98.38 112 THR B CA 1
ATOM 2129 C C . THR B 1 112 ? -8.203 10.867 3.736 1 98.38 112 THR B C 1
ATOM 2131 O O . THR B 1 112 ? -9.234 10.625 4.363 1 98.38 112 THR B O 1
ATOM 2134 N N . PRO B 1 113 ? -7.984 12.078 3.072 1 98.31 113 PRO B N 1
ATOM 2135 C CA . PRO B 1 113 ? -9.148 12.961 2.977 1 98.31 113 PRO B CA 1
ATOM 2136 C C . PRO B 1 113 ? -10.406 12.234 2.502 1 98.31 113 PRO B C 1
ATOM 2138 O O . PRO B 1 113 ? -10.328 11.352 1.64 1 98.31 113 PRO B O 1
ATOM 2141 N N . TYR B 1 114 ? -11.555 12.625 2.998 1 98.5 114 TYR B N 1
ATOM 2142 C CA . TYR B 1 114 ? -12.797 11.945 2.658 1 98.5 114 TYR B CA 1
ATOM 2143 C C . TYR B 1 114 ? -13.125 12.117 1.179 1 98.5 114 TYR B C 1
ATOM 2145 O O . TYR B 1 114 ? -13.047 13.227 0.644 1 98.5 114 TYR B O 1
ATOM 2153 N N . ASP B 1 115 ? -13.398 11.078 0.565 1 97.81 115 ASP B N 1
ATOM 2154 C CA . ASP B 1 115 ? -13.867 10.953 -0.812 1 97.81 115 ASP B CA 1
ATOM 2155 C C . ASP B 1 115 ? -14.859 9.797 -0.953 1 97.81 115 ASP B C 1
ATOM 2157 O O . ASP B 1 115 ? -14.484 8.633 -0.804 1 97.81 115 ASP B O 1
ATOM 2161 N N . GLU B 1 116 ? -16.094 10.148 -1.254 1 97.88 116 GLU B N 1
ATOM 2162 C CA . GLU B 1 116 ? -17.172 9.148 -1.222 1 97.88 116 GLU B CA 1
ATOM 2163 C C . GLU B 1 116 ? -16.875 8 -2.186 1 97.88 116 GLU B C 1
ATOM 2165 O O . GLU B 1 116 ? -17 6.828 -1.821 1 97.88 116 GLU B O 1
ATOM 2170 N N . PRO B 1 117 ? -16.469 8.281 -3.412 1 97.75 117 PRO B N 1
ATOM 2171 C CA . PRO B 1 117 ? -16.141 7.176 -4.312 1 97.75 117 PRO B CA 1
ATOM 2172 C C . PRO B 1 117 ? -15.047 6.27 -3.76 1 97.75 117 PRO B C 1
ATOM 2174 O O . PRO B 1 117 ? -15.125 5.047 -3.895 1 97.75 117 PRO B O 1
ATOM 2177 N N . LEU B 1 118 ? -14.07 6.832 -3.146 1 97.81 118 LEU B N 1
ATOM 2178 C CA . LEU B 1 118 ? -12.992 6.047 -2.545 1 97.81 118 LEU B CA 1
ATOM 2179 C C . LEU B 1 118 ? -13.523 5.207 -1.383 1 97.81 118 LEU B C 1
ATOM 2181 O O . LEU B 1 118 ? -13.164 4.039 -1.243 1 97.81 118 LEU B O 1
ATOM 2185 N N . MET B 1 119 ? -14.359 5.82 -0.547 1 97.81 119 MET B N 1
ATOM 2186 C CA . MET B 1 119 ? -14.977 5.105 0.564 1 97.81 119 MET B CA 1
ATOM 2187 C C . MET B 1 119 ? -15.688 3.85 0.074 1 97.81 119 MET B C 1
ATOM 2189 O O . MET B 1 119 ? -15.469 2.76 0.603 1 97.81 119 MET B O 1
ATOM 2193 N N . GLN B 1 120 ? -16.453 4.016 -0.947 1 97.56 120 GLN B N 1
ATOM 2194 C CA . GLN B 1 120 ? -17.219 2.895 -1.487 1 97.56 120 GLN B CA 1
ATOM 2195 C C . GLN B 1 120 ? -16.281 1.839 -2.09 1 97.56 120 GLN B C 1
ATOM 2197 O O . GLN B 1 120 ? -16.516 0.639 -1.931 1 97.56 120 GLN B O 1
ATOM 2202 N N . ALA B 1 121 ? -15.273 2.307 -2.785 1 96 121 ALA B N 1
ATOM 2203 C CA . ALA B 1 121 ? -14.312 1.385 -3.387 1 96 121 ALA B CA 1
ATOM 2204 C C . ALA B 1 121 ? -13.625 0.532 -2.322 1 96 121 ALA B C 1
ATOM 2206 O O . ALA B 1 121 ? -13.445 -0.674 -2.506 1 96 121 ALA B O 1
ATOM 2207 N N . LEU B 1 122 ? -13.273 1.141 -1.224 1 96.44 122 LEU B N 1
ATOM 2208 C CA . LEU B 1 122 ? -12.578 0.432 -0.153 1 96.44 122 LEU B CA 1
ATOM 2209 C C . LEU B 1 122 ? -13.492 -0.597 0.5 1 96.44 122 LEU B C 1
ATOM 2211 O O . LEU B 1 122 ? -13.055 -1.699 0.838 1 96.44 122 LEU B O 1
ATOM 2215 N N . ILE B 1 123 ? -14.758 -0.26 0.639 1 95.62 123 ILE B N 1
ATOM 2216 C CA . ILE B 1 123 ? -15.742 -1.187 1.186 1 95.62 123 ILE B CA 1
ATOM 2217 C C . ILE B 1 123 ? -15.906 -2.379 0.247 1 95.62 123 ILE B C 1
ATOM 2219 O O . ILE B 1 123 ? -15.922 -3.529 0.691 1 95.62 123 ILE B O 1
ATOM 2223 N N . LYS B 1 124 ? -15.961 -2.086 -0.998 1 93.94 124 LYS B N 1
ATOM 2224 C CA . LYS B 1 124 ? -16.094 -3.145 -1.991 1 93.94 124 LYS B CA 1
ATOM 2225 C C . LYS B 1 124 ? -14.898 -4.082 -1.975 1 93.94 124 LYS B C 1
ATOM 2227 O O . LYS B 1 124 ? -15.016 -5.266 -2.289 1 93.94 124 LYS B O 1
ATOM 2232 N N . CYS B 1 125 ? -13.789 -3.543 -1.609 1 90.69 125 CYS B N 1
ATOM 2233 C CA . CYS B 1 125 ? -12.57 -4.344 -1.516 1 90.69 125 CYS B CA 1
ATOM 2234 C C . CYS B 1 125 ? -12.57 -5.18 -0.242 1 90.69 125 CYS B C 1
ATOM 2236 O O . CYS B 1 125 ? -11.609 -5.906 0.023 1 90.69 125 CYS B O 1
ATOM 2238 N N . GLY B 1 126 ? -13.57 -5.051 0.576 1 91.69 126 GLY B N 1
ATOM 2239 C CA . GLY B 1 126 ? -13.695 -5.867 1.774 1 91.69 126 GLY B CA 1
ATOM 2240 C C . GLY B 1 126 ? -13.062 -5.227 2.998 1 91.69 126 GLY B C 1
ATOM 2241 O O . GLY B 1 126 ? -12.781 -5.91 3.984 1 91.69 126 GLY B O 1
ATOM 2242 N N . LEU B 1 127 ? -12.789 -3.971 2.898 1 94 127 LEU B N 1
ATOM 2243 C CA . LEU B 1 127 ? -12.211 -3.258 4.035 1 94 127 LEU B CA 1
ATOM 2244 C C . LEU B 1 127 ? -13.297 -2.559 4.844 1 94 127 LEU B C 1
ATOM 2246 O O . LEU B 1 127 ? -14.461 -2.512 4.426 1 94 127 LEU B O 1
ATOM 2250 N N . SER B 1 128 ? -12.953 -2.135 6.059 1 96 128 SER B N 1
ATOM 2251 C CA . SER B 1 128 ? -13.922 -1.522 6.961 1 96 128 SER B CA 1
ATOM 2252 C C . SER B 1 128 ? -13.539 -0.086 7.293 1 96 128 SER B C 1
ATOM 2254 O O . SER B 1 128 ? -13.281 0.24 8.453 1 96 128 SER B O 1
ATOM 2256 N N . PRO B 1 129 ? -13.625 0.763 6.293 1 98 129 PRO B N 1
ATOM 2257 C CA . PRO B 1 129 ? -13.32 2.172 6.555 1 98 129 PRO B CA 1
ATOM 2258 C C . PRO B 1 129 ? -14.453 2.891 7.289 1 98 129 PRO B C 1
ATOM 2260 O O . PRO B 1 129 ? -15.594 2.428 7.273 1 98 129 PRO B O 1
ATOM 2263 N N . TYR B 1 130 ? -14.172 3.977 7.926 1 98.19 130 TYR B N 1
ATOM 2264 C CA . TYR B 1 130 ? -15.188 4.84 8.523 1 98.19 130 TYR B CA 1
ATOM 2265 C C . TYR B 1 130 ? -14.773 6.305 8.445 1 98.19 130 TYR B C 1
ATOM 2267 O O . TYR B 1 130 ? -13.609 6.613 8.195 1 98.19 130 TYR B O 1
ATOM 2275 N N . LYS B 1 131 ? -15.75 7.176 8.555 1 98.25 131 LYS B N 1
ATOM 2276 C CA . LYS B 1 131 ? -15.523 8.617 8.477 1 98.25 131 LYS B CA 1
ATOM 2277 C C . LYS B 1 131 ? -15.195 9.195 9.852 1 98.25 131 LYS B C 1
ATOM 2279 O O . LYS B 1 131 ? -15.812 8.836 10.852 1 98.25 131 LYS B O 1
ATOM 2284 N N . LYS B 1 132 ? -14.25 10.047 9.93 1 97.88 132 LYS B N 1
ATOM 2285 C CA . LYS B 1 132 ? -13.812 10.688 11.172 1 97.88 132 LYS B CA 1
ATOM 2286 C C . LYS B 1 132 ? -13.125 12.016 10.883 1 97.88 132 LYS B C 1
ATOM 2288 O O . LYS B 1 132 ? -12.523 12.195 9.82 1 97.88 132 LYS B O 1
ATOM 2293 N N . SER B 1 133 ? -13.359 12.984 11.711 1 98.19 133 SER B N 1
ATOM 2294 C CA . SER B 1 133 ? -12.562 14.203 11.648 1 98.19 133 SER B CA 1
ATOM 2295 C C . SER B 1 133 ? -11.156 13.977 12.188 1 98.19 133 SER B C 1
ATOM 2297 O O . SER B 1 133 ? -10.984 13.445 13.289 1 98.19 133 SER B O 1
ATOM 2299 N N . CYS B 1 134 ? -10.125 14.297 11.359 1 97.44 134 CYS B N 1
ATOM 2300 C CA . CYS B 1 134 ? -8.742 14.039 11.758 1 97.44 134 CYS B CA 1
ATOM 2301 C C . CYS B 1 134 ? -7.82 15.148 11.289 1 97.44 134 CYS B C 1
ATOM 2303 O O . CYS B 1 134 ? -8.203 15.961 10.438 1 97.44 134 CYS B O 1
ATOM 2305 N N . LYS B 1 135 ? -6.613 15.203 11.953 1 96.94 135 LYS B N 1
ATOM 2306 C CA . LYS B 1 135 ? -5.5 16 11.445 1 96.94 135 LYS B CA 1
ATOM 2307 C C . LYS B 1 135 ? -4.555 15.164 10.594 1 96.94 135 LYS B C 1
ATOM 2309 O O . LYS B 1 135 ? -4.07 14.125 11.039 1 96.94 135 LYS B O 1
ATOM 2314 N N . LEU B 1 136 ? -4.355 15.5 9.391 1 97.38 136 LEU B N 1
ATOM 2315 C CA . LEU B 1 136 ? -3.459 14.789 8.484 1 97.38 136 LEU B CA 1
ATOM 2316 C C . LEU B 1 136 ? -2.045 15.352 8.57 1 97.38 136 LEU B C 1
ATOM 2318 O O . LEU B 1 136 ? -1.721 16.328 7.891 1 97.38 136 LEU B O 1
ATOM 2322 N N . THR B 1 137 ? -1.154 14.703 9.344 1 94.94 137 THR B N 1
ATOM 2323 C CA . THR B 1 137 ? 0.114 15.328 9.703 1 94.94 137 THR B CA 1
ATOM 2324 C C . THR B 1 137 ? 1.289 14.461 9.25 1 94.94 137 THR B C 1
ATOM 2326 O O . THR B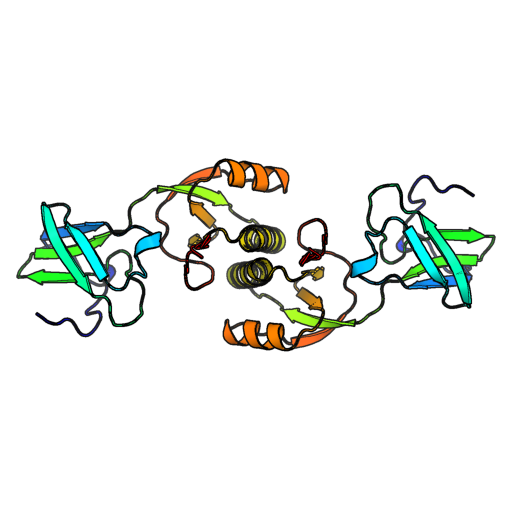 1 137 ? 2.373 14.977 8.969 1 94.94 137 THR B O 1
ATOM 2329 N N . THR B 1 138 ? 1.137 13.102 9.211 1 94.19 138 THR B N 1
ATOM 2330 C CA . THR B 1 138 ? 2.248 12.203 8.922 1 94.19 138 THR B CA 1
ATOM 2331 C C . THR B 1 138 ? 1.958 11.367 7.68 1 94.19 138 THR B C 1
ATOM 2333 O O . THR B 1 138 ? 1.276 10.344 7.754 1 94.19 138 THR B O 1
ATOM 2336 N N . PRO B 1 139 ? 2.492 11.719 6.629 1 93.94 139 PRO B N 1
ATOM 2337 C CA . PRO B 1 139 ? 2.287 10.922 5.414 1 93.94 139 PRO B CA 1
ATOM 2338 C C . PRO B 1 139 ? 2.986 9.57 5.469 1 93.94 139 PRO B C 1
ATOM 2340 O O . PRO B 1 139 ? 4.074 9.453 6.039 1 93.94 139 PRO B O 1
ATOM 2343 N N . LEU B 1 140 ? 2.414 8.398 5.121 1 92.06 140 LEU B N 1
ATOM 2344 C CA . LEU B 1 140 ? 3.045 7.082 5.051 1 92.06 140 LEU B CA 1
ATOM 2345 C C . LEU B 1 140 ? 4.031 7.016 3.889 1 92.06 140 LEU B C 1
ATOM 2347 O O . LEU B 1 140 ? 5.07 6.355 3.988 1 92.06 140 LEU B O 1
ATOM 2351 N N . GLY B 1 141 ? 3.799 7.48 2.779 1 70.62 141 GLY B N 1
ATOM 2352 C CA . GLY B 1 141 ? 4.664 7.484 1.612 1 70.62 141 GLY B CA 1
ATOM 2353 C C . GLY B 1 141 ? 4.98 8.883 1.107 1 70.62 141 GLY B C 1
ATOM 2354 O O . GLY B 1 141 ? 4.387 9.859 1.563 1 70.62 141 GLY B O 1
ATOM 2355 N N . GLY B 1 142 ? 6.047 8.961 -0.161 1 56.16 142 GLY B N 1
ATOM 2356 C CA . GLY B 1 142 ? 6.445 9.938 -1.163 1 56.16 142 GLY B CA 1
ATOM 2357 C C . GLY B 1 142 ? 6.348 11.367 -0.674 1 56.16 142 GLY B C 1
ATOM 2358 O O . GLY B 1 142 ? 5.875 11.625 0.437 1 56.16 142 GLY B O 1
ATOM 2359 N N . ASN B 1 143 ? 6.965 12.148 -1.433 1 49.84 143 ASN B N 1
ATOM 2360 C CA . ASN B 1 143 ? 6.598 13.547 -1.643 1 49.84 143 ASN B CA 1
ATOM 2361 C C . ASN B 1 143 ? 5.105 13.695 -1.945 1 49.84 143 ASN B C 1
ATOM 2363 O O . ASN B 1 143 ? 4.559 12.953 -2.764 1 49.84 143 ASN B O 1
ATOM 2367 N N . LEU B 1 144 ? 4.297 13.938 -0.968 1 47.19 144 LEU B N 1
ATOM 2368 C CA . LEU B 1 144 ? 2.918 14.328 -1.236 1 47.19 144 LEU B CA 1
ATOM 2369 C C . LEU B 1 144 ? 2.791 14.969 -2.617 1 47.19 144 LEU B C 1
ATOM 2371 O O . LEU B 1 144 ? 2.713 16.188 -2.734 1 47.19 144 LEU B O 1
ATOM 2375 N N . HIS B 1 145 ? 3.574 14.57 -3.666 1 39.75 145 HIS B N 1
ATOM 2376 C CA . HIS B 1 145 ? 3.361 15.281 -4.918 1 39.75 145 HIS B CA 1
ATOM 2377 C C . HIS B 1 145 ? 1.971 15 -5.48 1 39.75 145 HIS B C 1
ATOM 2379 O O . HIS B 1 145 ? 1.63 13.844 -5.758 1 39.75 145 HIS B O 1
ATOM 2385 N N . GLY B 1 146 ? 1.059 15.719 -5.18 1 36 146 GLY B N 1
ATOM 2386 C CA . GLY B 1 146 ? -0.167 15.836 -5.953 1 36 146 GLY B CA 1
ATOM 2387 C C . GLY B 1 146 ? 0.063 15.766 -7.453 1 36 146 GLY B C 1
ATOM 2388 O O . GLY B 1 146 ? 0.824 16.562 -8.008 1 36 146 GLY B O 1
ATOM 2389 N N . TYR B 1 147 ? 0.172 14.75 -8.156 1 32.06 147 TYR B N 1
ATOM 2390 C CA . TYR B 1 147 ? 0.192 14.773 -9.617 1 32.06 147 TYR B CA 1
ATOM 2391 C C . TYR B 1 147 ? -0.949 15.625 -10.164 1 32.06 147 TYR B C 1
ATOM 2393 O O . TYR B 1 147 ? -2.123 15.289 -9.984 1 32.06 147 TYR B O 1
ATOM 2401 N N . SER B 1 148 ? -0.838 16.938 -10.297 1 30.17 148 SER B N 1
ATOM 2402 C CA . SER B 1 148 ? -1.633 17.703 -11.258 1 30.17 148 SER B CA 1
ATOM 2403 C C . SER B 1 148 ? -1.484 17.156 -12.664 1 30.17 148 SER B C 1
ATOM 2405 O O . SER B 1 148 ? -0.375 17.094 -13.203 1 30.17 148 SER B O 1
ATOM 2407 N N . HIS B 1 149 ? -2.102 16.156 -13.039 1 30.09 149 HIS B N 1
ATOM 2408 C CA . HIS B 1 149 ? -2.301 15.938 -14.469 1 30.09 149 HIS B CA 1
ATOM 2409 C C . HIS B 1 149 ? -2.777 17.219 -15.156 1 30.09 149 HIS B C 1
ATOM 2411 O O . HIS B 1 149 ? -3.889 17.688 -14.906 1 30.09 149 HIS B O 1
ATOM 2417 N N . SER B 1 150 ? -1.915 18.156 -15.469 1 26.86 150 SER B N 1
ATOM 2418 C CA . SER B 1 150 ? -2.182 19.078 -16.562 1 26.86 150 SER B CA 1
ATOM 2419 C C . SER B 1 150 ? -2.451 18.312 -17.859 1 26.86 150 SER B C 1
ATOM 2421 O O . SER B 1 150 ? -1.584 17.594 -18.359 1 26.86 150 SER B O 1
ATOM 2423 N N . HIS B 1 151 ? -3.6 17.859 -18.078 1 24.77 151 HIS B N 1
ATOM 2424 C CA . HIS B 1 151 ? -4.098 17.719 -19.453 1 24.77 151 HIS B CA 1
ATOM 2425 C C . HIS B 1 151 ? -3.943 19.031 -20.219 1 24.77 151 HIS B C 1
ATOM 2427 O O . HIS B 1 151 ? -4.59 20.031 -19.906 1 24.77 151 HIS B O 1
ATOM 2433 N N . SER B 1 152 ? -2.738 19.391 -20.672 1 22.42 152 SER B N 1
ATOM 2434 C CA . SER B 1 152 ? -2.742 20.219 -21.875 1 22.42 152 SER B CA 1
ATOM 2435 C C . SER B 1 152 ? -3.465 19.516 -23.031 1 22.42 152 SER B C 1
ATOM 2437 O O . SER B 1 152 ? -3.082 18.406 -23.422 1 22.42 152 SER B O 1
ATOM 2439 N N . HIS B 1 153 ? -4.832 19.828 -23.219 1 18.38 153 HIS B N 1
ATOM 2440 C CA . HIS B 1 153 ? -5.281 20.219 -24.547 1 18.38 153 HIS B CA 1
ATOM 2441 C C . HIS B 1 153 ? -4.637 21.531 -24.984 1 18.38 153 HIS B C 1
ATOM 2443 O O . HIS B 1 153 ? -4.426 22.438 -24.172 1 18.38 153 HIS B O 1
#

Foldseek 3Di:
DDDDDQPDFCVVPDLPQAAEKEWEDEPLCQQPQWDWTAIPVGDTDIHGNPPRDGFAFRRWPDDDDRYTYGYHYFWAKKKKFQDPDPVSVVVVVVVCVVVVFWWADDPRMIIGHDDPVVVVVCVVVVGDIDIDTDGRGGTPDDPSPPPPPPPPD/DDDDDQPDFCVVPDLPQAAEKEWEDEPLCQQPQWDWTAIPVGRTDIHGNPPRDGFAFRRWPDDDDRYTYGYHYFWAKKKKFQDPDPVSVVVVVVVCVVVVFWWADDPRMIIGHDDPVVVVVCVVVVGDIDIDTDGRGGTPDDDSPPPPPPPDD

Solvent-accessible surface area (backbone atoms only — not comparable to full-atom values): 18054 Å² total; per-residue (Å²): 138,85,82,86,63,90,84,69,55,54,88,76,45,86,60,84,76,52,49,79,40,39,33,76,41,49,70,90,46,31,71,51,42,67,46,79,45,56,27,77,83,65,48,80,41,77,44,74,47,80,83,77,63,60,64,48,74,50,37,65,79,45,74,57,91,46,36,34,33,26,33,36,51,60,70,40,59,19,38,33,34,62,53,86,46,63,66,50,28,25,35,51,23,22,53,36,14,59,65,68,50,71,47,22,47,58,93,67,33,37,37,28,75,58,44,70,71,56,54,52,51,42,42,74,71,71,46,79,64,45,80,42,78,40,64,66,82,38,63,56,58,74,77,84,66,72,80,74,77,74,75,78,125,138,84,80,86,63,92,84,70,54,55,87,76,46,86,61,85,77,51,50,77,41,38,33,76,41,49,69,91,46,31,71,50,44,69,45,80,45,56,27,75,82,66,47,81,41,78,44,76,47,82,84,78,63,59,64,46,74,49,38,66,81,47,74,58,93,47,36,33,33,27,34,36,51,59,70,41,61,18,38,33,35,63,52,87,46,62,64,49,28,25,34,52,24,22,54,37,14,59,65,69,50,72,48,22,46,58,92,65,32,37,36,27,75,58,44,69,71,57,54,53,51,42,41,73,71,70,46,79,63,46,79,44,78,40,64,67,82,38,64,56,60,78,75,85,64,73,79,74,76,74,77,78,127

Sequence (306 aa):
MIVERVLYNIKDIDLEKLEVDFVDIEWYEVQKKILRKLSSNGIEVGIRNSNGEALKEGDVLWQEGNKVLVVRIPYCDCIVLKPQNMYEMGKTCYEMGNRHAPLFIDGDELMTPYDEPLMQALIKCGLSPYKKSCKLTTPLGGNLHGYSHSHSHMIVERVLYNIKDIDLEKLEVDFVDIEWYEVQKKILRKLSSNGIEVGIRNSNGEALKEGDVLWQEGNKVLVVRIPYCDCIVLKPQNMYEMGKTCYEMGNRHAPLFIDGDELMTPYDEPLMQALIKCGLSPYKKSCKLTTPLGGNLHGYSHSHSH

Organism: Acetivibrio thermocellus (strain ATCC 27405 / DSM 1237 / JCM 9322 / NBRC 103400 / NCIMB 10682 / NRRL B-4536 / VPI 7372) (NCBI:txid203119)

Secondary structure (DSSP, 8-state):
----S----GGGS--TT-EEEEEE--TTTTT-SEEEEEBTTS-EEEEE--SSPPP-TT-EEEEETTEEEEEE--EEEEEEE---SHHHHHHHHHHHHHTT---EEETTEEEEE--HHHHHHHHHTT---EEEEEE---BSSS-----------/----S----GGGS--TT-EEEEEE--TTTTT-SEEEEEBTTS-EEEEE--SSPPP-TT-EEEEETTEEEEEE--EEEEEEE---SHHHHHHHHHHHHHTT---EEETTEEEEE--HHHHHHHHHTT---EEEEEE---BSSS-----------

pLDDT: mean 82.56, std 22.51, range [18.38, 98.81]

InterPro domains:
  IPR004029 UreE urease accessory, N-terminal [PF02814] (21-68)
  IPR004029 UreE urease accessory, N-terminal [SM00988] (6-70)
  IPR007864 Urease accessory protein UreE, C-terminal domain [PF05194] (80-151)
  IPR012406 Urease accessory protein UreE [MF_00822] (1-147)
  IPR012406 Urease accessory protein UreE [PIRSF036402] (1-153)
  IPR012406 Urease accessory protein UreE [cd00571] (1-136)
  IPR036118 UreE urease accessory, N-terminal domain superfamily [SSF69287] (1-73)